Protein AF-A0A9E0SK35-F1 (afdb_monomer)

Mean predicted aligned error: 8.67 Å

Radius of gyration: 18.36 Å; Cα contacts (8 Å, |Δi|>4): 451; chains: 1; bounding box: 40×41×54 Å

Secondary structure (DSSP, 8-state):
-EEEEETTTSHHHHHHHHHHHHTT-EEEEEES---TTHHHHHHHTT-EEEES--GGGGGG--SEEEE-TT--PPBPTTSPBPPP-PPSSSSPPPPP-PPPP----TTS-S-HHHHHHHHTT--EEEHHHHHIIIIITTS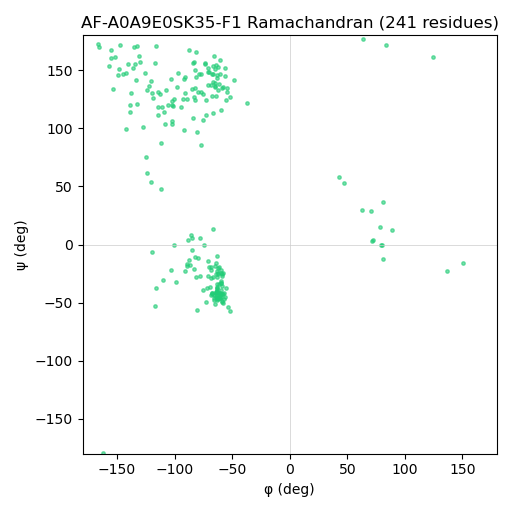EEEEEESSSSHHHHHHHHHHHHHHTT---EEE-SS--TTTSSSEE-----TT-SS-EEEEE---SEEETTEEEETHHHH--SEEEE-------TTT-SSGGGT-

pLDDT: mean 83.91, std 19.31, range [31.31, 98.75]

Structure (mmCIF, N/CA/C/O backbone):
data_AF-A0A9E0SK35-F1
#
_entry.id   AF-A0A9E0SK35-F1
#
loop_
_atom_site.group_PDB
_atom_site.id
_atom_site.type_symbol
_atom_site.label_atom_id
_atom_site.label_alt_id
_atom_site.label_comp_id
_atom_site.label_asym_id
_atom_site.label_entity_id
_atom_site.label_seq_id
_atom_site.pdbx_PDB_ins_code
_atom_site.Cartn_x
_atom_site.Cartn_y
_atom_site.Cartn_z
_atom_site.occupancy
_atom_site.B_iso_or_equiv
_atom_site.auth_seq_id
_atom_site.auth_comp_id
_atom_site.auth_asym_id
_atom_site.auth_atom_id
_atom_site.pdbx_PDB_model_num
ATOM 1 N N . MET A 1 1 ? -2.319 -15.091 -4.821 1.00 95.31 1 MET A N 1
ATOM 2 C CA . MET A 1 1 ? -1.726 -14.433 -6.003 1.00 95.31 1 MET A CA 1
ATOM 3 C C . MET A 1 1 ? -0.279 -14.088 -5.713 1.00 95.31 1 MET A C 1
ATOM 5 O O . MET A 1 1 ? 0.042 -13.842 -4.550 1.00 95.31 1 MET A O 1
ATOM 9 N N . HIS A 1 2 ? 0.551 -14.044 -6.746 1.00 98.44 2 HIS A N 1
ATOM 10 C CA . HIS A 1 2 ? 1.861 -13.408 -6.764 1.00 98.44 2 HIS A CA 1
ATOM 11 C C . HIS A 1 2 ? 1.733 -11.984 -7.304 1.00 98.44 2 HIS A C 1
ATOM 13 O O . HIS A 1 2 ? 1.313 -11.777 -8.437 1.00 98.44 2 HIS A O 1
ATOM 19 N N . ILE A 1 3 ? 2.077 -11.009 -6.468 1.00 98.56 3 ILE A N 1
ATOM 20 C CA . ILE A 1 3 ? 2.063 -9.585 -6.784 1.00 98.56 3 ILE A CA 1
ATOM 21 C C . ILE A 1 3 ? 3.508 -9.102 -6.918 1.00 98.56 3 ILE A C 1
ATOM 23 O O . ILE A 1 3 ? 4.350 -9.395 -6.060 1.00 98.56 3 ILE A O 1
ATOM 27 N N . HIS A 1 4 ? 3.790 -8.350 -7.980 1.00 98.75 4 HIS A N 1
ATOM 28 C CA . HIS A 1 4 ? 5.063 -7.658 -8.157 1.00 98.75 4 HIS A CA 1
ATOM 29 C C . HIS A 1 4 ? 4.856 -6.142 -8.128 1.00 98.75 4 HIS A C 1
ATOM 31 O O . HIS A 1 4 ? 4.117 -5.597 -8.947 1.00 98.75 4 HIS A O 1
ATOM 37 N N . ILE A 1 5 ? 5.468 -5.462 -7.159 1.00 98.50 5 ILE A N 1
ATOM 38 C CA . ILE A 1 5 ? 5.242 -4.035 -6.901 1.00 98.50 5 ILE A CA 1
ATOM 39 C C . ILE A 1 5 ? 6.402 -3.203 -7.455 1.00 98.50 5 ILE A C 1
ATOM 41 O O . ILE A 1 5 ? 7.544 -3.395 -7.045 1.00 98.50 5 ILE A O 1
ATOM 45 N N . LEU A 1 6 ? 6.107 -2.245 -8.335 1.00 98.00 6 LEU A N 1
ATOM 46 C CA . LEU A 1 6 ? 7.084 -1.287 -8.858 1.00 98.00 6 LEU A CA 1
ATOM 47 C C . LEU A 1 6 ? 7.069 -0.012 -8.002 1.00 98.00 6 LEU A C 1
ATOM 49 O O . LEU A 1 6 ? 6.015 0.607 -7.846 1.00 98.00 6 LEU A O 1
ATOM 53 N N . GLY A 1 7 ? 8.227 0.397 -7.481 1.00 95.62 7 GLY A N 1
ATOM 54 C CA . GLY A 1 7 ? 8.347 1.505 -6.526 1.00 95.62 7 GLY A CA 1
ATOM 55 C C . GLY A 1 7 ? 8.016 1.075 -5.093 1.00 95.62 7 GLY A C 1
ATOM 56 O O . GLY A 1 7 ? 7.338 1.798 -4.363 1.00 95.62 7 GLY A O 1
ATOM 57 N N . ILE A 1 8 ? 8.401 -0.150 -4.714 1.00 96.31 8 ILE A N 1
ATOM 58 C CA . ILE A 1 8 ? 7.977 -0.790 -3.458 1.00 96.31 8 ILE A CA 1
ATOM 59 C C . ILE A 1 8 ? 8.555 -0.126 -2.196 1.00 96.31 8 ILE A C 1
ATOM 61 O O . ILE A 1 8 ? 7.987 -0.284 -1.117 1.00 96.31 8 ILE A O 1
ATOM 65 N N . CYS A 1 9 ? 9.660 0.618 -2.290 1.00 93.50 9 CYS A N 1
ATOM 66 C CA . CYS A 1 9 ? 10.323 1.203 -1.123 1.00 93.50 9 CYS A CA 1
ATOM 67 C C . CYS A 1 9 ? 9.725 2.551 -0.681 1.00 93.50 9 CYS A C 1
ATOM 69 O O . CYS A 1 9 ? 10.109 3.067 0.370 1.00 93.50 9 CYS A O 1
ATOM 71 N N . GLY A 1 10 ? 8.763 3.114 -1.418 1.00 90.12 10 GLY A N 1
ATOM 72 C CA . GLY A 1 10 ? 7.986 4.266 -0.949 1.00 90.12 10 GLY A CA 1
ATOM 73 C C . GLY A 1 10 ? 7.081 3.902 0.233 1.00 90.12 10 GLY A C 1
ATOM 74 O O . GLY A 1 10 ? 6.552 2.797 0.284 1.00 90.12 10 GLY A O 1
ATOM 75 N N . THR A 1 11 ? 6.840 4.819 1.176 1.00 88.94 11 THR A N 1
ATOM 76 C CA . THR A 1 11 ? 6.120 4.502 2.428 1.00 88.94 11 THR A CA 1
ATOM 77 C C . THR A 1 11 ? 4.734 3.892 2.211 1.00 88.94 11 THR A C 1
ATOM 79 O O . THR A 1 11 ? 4.403 2.877 2.824 1.00 88.94 11 THR A O 1
ATOM 82 N N . PHE A 1 12 ? 3.942 4.464 1.299 1.00 92.44 12 PHE A N 1
ATOM 83 C CA . PHE A 1 12 ? 2.630 3.921 0.938 1.00 92.44 12 PHE A CA 1
ATOM 84 C C . PHE A 1 12 ? 2.749 2.531 0.296 1.00 92.44 12 PHE A C 1
ATOM 86 O O . PHE A 1 12 ? 2.053 1.602 0.699 1.00 92.44 12 PHE A O 1
ATOM 93 N N . MET A 1 13 ? 3.654 2.370 -0.675 1.00 95.31 13 MET A N 1
ATOM 94 C CA . MET A 1 13 ? 3.816 1.118 -1.422 1.00 95.31 13 MET A CA 1
ATOM 95 C C . MET A 1 13 ? 4.395 -0.003 -0.551 1.00 95.31 13 MET A C 1
ATOM 97 O O . MET A 1 13 ? 3.955 -1.144 -0.659 1.00 95.31 13 MET A O 1
ATOM 101 N N . GLY A 1 14 ? 5.314 0.317 0.359 1.00 95.44 14 GLY A N 1
ATOM 102 C CA . GLY A 1 14 ? 5.859 -0.617 1.338 1.00 95.44 14 GLY A CA 1
ATOM 103 C C . GLY A 1 14 ? 4.807 -1.051 2.359 1.00 95.44 14 GLY A C 1
ATOM 104 O O . GLY A 1 14 ? 4.684 -2.239 2.654 1.00 95.44 14 GLY A O 1
ATOM 105 N N . GLY A 1 15 ? 3.973 -0.120 2.835 1.00 95.88 15 GLY A N 1
ATOM 106 C CA . GLY A 1 15 ? 2.823 -0.456 3.676 1.00 95.88 15 GLY A CA 1
ATOM 107 C C . GLY A 1 15 ? 1.793 -1.324 2.943 1.00 95.88 15 GLY A C 1
ATOM 108 O O . GLY A 1 15 ? 1.327 -2.322 3.489 1.00 95.88 15 GLY A O 1
ATOM 109 N N . LEU A 1 16 ? 1.500 -1.023 1.674 1.00 96.81 16 LEU A N 1
ATOM 110 C CA . LEU A 1 16 ? 0.659 -1.861 0.813 1.00 96.81 16 LEU A CA 1
ATOM 111 C C . LEU A 1 16 ? 1.252 -3.265 0.642 1.00 96.81 16 LEU A C 1
ATOM 113 O O . LEU A 1 16 ? 0.525 -4.252 0.748 1.00 96.81 16 LEU A O 1
ATOM 117 N N . ALA A 1 17 ? 2.565 -3.371 0.434 1.00 98.06 17 ALA A N 1
ATOM 118 C CA . ALA A 1 17 ? 3.263 -4.647 0.337 1.00 98.06 17 ALA A CA 1
ATOM 119 C C . ALA A 1 17 ? 3.134 -5.469 1.629 1.00 98.06 17 ALA A C 1
ATOM 121 O O . ALA A 1 17 ? 2.879 -6.673 1.568 1.00 98.06 17 ALA A O 1
ATOM 122 N N . ALA A 1 18 ? 3.248 -4.822 2.793 1.00 97.12 18 ALA A N 1
ATOM 123 C CA . ALA A 1 18 ? 3.041 -5.463 4.088 1.00 97.12 18 ALA A CA 1
ATOM 124 C C . ALA A 1 18 ? 1.605 -5.990 4.242 1.00 97.12 18 ALA A C 1
ATOM 126 O O . ALA A 1 18 ? 1.420 -7.153 4.601 1.00 97.12 18 ALA A O 1
ATOM 127 N N . LEU A 1 19 ? 0.597 -5.189 3.877 1.00 98.19 19 LEU A N 1
ATOM 128 C CA . LEU A 1 19 ? -0.811 -5.611 3.879 1.00 98.19 19 LEU A CA 1
ATOM 129 C C . LEU A 1 19 ? -1.057 -6.786 2.927 1.00 98.19 19 LEU A C 1
ATOM 131 O O . LEU A 1 19 ? -1.759 -7.731 3.278 1.00 98.19 19 LEU A O 1
ATOM 135 N N . ALA A 1 20 ? -0.459 -6.757 1.734 1.00 98.25 20 ALA A N 1
ATOM 136 C CA . ALA A 1 20 ? -0.561 -7.840 0.764 1.00 98.25 20 ALA A CA 1
ATOM 137 C C . ALA A 1 20 ? 0.068 -9.141 1.289 1.00 98.25 20 ALA A C 1
ATOM 139 O O . ALA A 1 20 ? -0.515 -10.216 1.132 1.00 98.25 20 ALA A O 1
ATOM 140 N N . ARG A 1 21 ? 1.220 -9.062 1.966 1.00 98.06 21 ARG A N 1
ATOM 141 C CA . ARG A 1 21 ? 1.820 -10.224 2.639 1.00 98.06 21 ARG A CA 1
ATOM 142 C C . ARG A 1 21 ? 0.942 -10.758 3.761 1.00 98.06 21 ARG A C 1
ATOM 144 O O . ARG A 1 21 ? 0.721 -11.965 3.812 1.00 98.06 21 ARG A O 1
ATOM 151 N N . GLU A 1 22 ? 0.418 -9.885 4.618 1.00 97.38 22 GLU A N 1
ATOM 152 C CA . GLU A 1 22 ? -0.479 -10.265 5.717 1.00 97.38 22 GLU A CA 1
ATOM 153 C C . GLU A 1 22 ? -1.775 -10.914 5.195 1.00 97.38 22 GLU A C 1
ATOM 155 O O . GLU A 1 22 ? -2.271 -11.871 5.784 1.00 97.38 22 GLU A O 1
ATOM 160 N N . ALA A 1 23 ? -2.273 -10.470 4.036 1.00 97.06 23 ALA A N 1
ATOM 161 C CA . ALA A 1 23 ? -3.431 -11.044 3.345 1.00 97.06 23 ALA A CA 1
ATOM 162 C C . ALA A 1 23 ? -3.139 -12.390 2.645 1.00 97.06 23 ALA A C 1
ATOM 164 O O . ALA A 1 23 ? -4.034 -12.981 2.041 1.00 97.06 23 ALA A O 1
ATOM 165 N N . GLY A 1 24 ? -1.902 -12.897 2.722 1.00 97.50 24 GLY A N 1
ATOM 166 C CA . GLY A 1 24 ? -1.510 -14.203 2.190 1.00 97.50 24 GLY A CA 1
ATOM 167 C C . GLY A 1 24 ? -1.044 -14.196 0.732 1.00 97.50 24 GLY A C 1
ATOM 168 O O . GLY A 1 24 ? -0.912 -15.262 0.127 1.00 97.50 24 GLY A O 1
ATOM 169 N N . HIS A 1 25 ? -0.779 -13.029 0.138 1.00 98.38 25 HIS A N 1
ATOM 170 C CA . HIS A 1 25 ? -0.199 -12.952 -1.203 1.00 98.38 25 HIS A CA 1
ATOM 171 C C . HIS A 1 25 ? 1.305 -13.243 -1.175 1.00 98.38 25 HIS A C 1
ATOM 1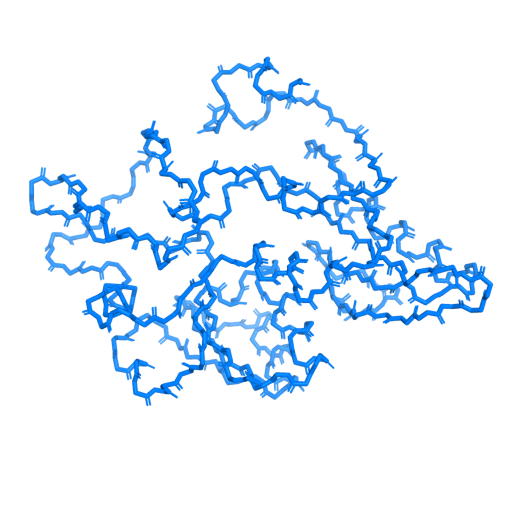73 O O . HIS A 1 25 ? 2.016 -12.866 -0.242 1.00 98.38 25 HIS A O 1
ATOM 179 N N . THR A 1 26 ? 1.826 -13.861 -2.235 1.00 98.56 26 THR A N 1
ATOM 180 C CA . THR A 1 26 ? 3.265 -13.811 -2.529 1.00 98.56 26 THR A CA 1
ATOM 181 C C . THR A 1 26 ? 3.572 -12.407 -3.024 1.00 98.56 26 THR A C 1
ATOM 183 O O . THR A 1 26 ? 2.931 -11.953 -3.967 1.00 98.56 26 THR A O 1
ATOM 186 N N . VAL A 1 27 ? 4.514 -11.706 -2.394 1.00 98.69 27 VAL A N 1
ATOM 187 C CA . VAL A 1 27 ? 4.866 -10.338 -2.791 1.00 98.69 27 VAL A CA 1
ATOM 188 C C . VAL A 1 27 ? 6.347 -10.277 -3.098 1.00 98.69 27 VAL A C 1
ATOM 190 O O . VAL A 1 27 ? 7.181 -10.762 -2.337 1.00 98.69 27 VAL A O 1
ATOM 193 N N . THR A 1 28 ? 6.636 -9.660 -4.229 1.00 98.69 28 THR A N 1
ATOM 194 C CA . THR A 1 28 ? 7.968 -9.266 -4.676 1.00 98.69 28 THR A CA 1
ATOM 195 C C . THR A 1 28 ? 7.884 -7.806 -5.104 1.00 98.69 28 THR A C 1
ATOM 197 O O . THR A 1 28 ? 6.786 -7.302 -5.354 1.00 98.69 28 THR A O 1
ATOM 200 N N . GLY A 1 29 ? 9.002 -7.109 -5.217 1.00 98.06 29 GLY A N 1
ATOM 201 C CA . GLY A 1 29 ? 8.968 -5.773 -5.791 1.00 98.06 29 GLY A CA 1
ATOM 202 C C . GLY A 1 29 ? 10.328 -5.232 -6.147 1.00 98.06 29 GLY A C 1
ATOM 203 O O . GLY A 1 29 ? 11.354 -5.827 -5.819 1.00 98.06 29 GLY A O 1
ATOM 204 N N . CYS A 1 30 ? 10.313 -4.092 -6.817 1.00 97.88 30 CYS A N 1
ATOM 205 C CA . CYS A 1 30 ? 11.513 -3.415 -7.247 1.00 97.88 30 CYS A CA 1
ATOM 206 C C . CYS A 1 30 ? 11.469 -1.920 -6.952 1.00 97.88 30 CYS A C 1
ATOM 208 O O . CYS A 1 30 ? 10.397 -1.316 -6.850 1.00 97.88 30 CYS A O 1
ATOM 210 N N . ASP A 1 31 ? 12.647 -1.321 -6.825 1.00 96.81 31 ASP A N 1
ATOM 211 C CA . ASP A 1 31 ? 12.801 0.124 -6.690 1.00 96.81 31 ASP A CA 1
ATOM 212 C C . ASP A 1 31 ? 14.151 0.587 -7.250 1.00 96.81 31 ASP A C 1
ATOM 214 O O . ASP A 1 31 ? 15.074 -0.214 -7.385 1.00 96.81 31 ASP A O 1
ATOM 218 N N . ALA A 1 32 ? 14.291 1.880 -7.554 1.00 92.56 32 ALA A N 1
ATOM 219 C CA . ALA A 1 32 ? 15.552 2.464 -8.013 1.00 92.56 32 ALA A CA 1
ATOM 220 C C . ALA A 1 32 ? 16.670 2.293 -6.977 1.00 92.56 32 ALA A C 1
ATOM 222 O O . ALA A 1 32 ? 17.826 2.140 -7.357 1.00 92.56 32 ALA A O 1
ATOM 223 N N . GLY A 1 33 ? 16.318 2.314 -5.689 1.00 90.00 33 GLY A N 1
ATOM 224 C CA . GLY A 1 33 ? 17.236 2.048 -4.591 1.00 90.00 33 GLY A CA 1
ATOM 225 C C . GLY A 1 33 ? 16.582 1.175 -3.528 1.00 90.00 33 GLY A C 1
ATOM 226 O O . GLY A 1 33 ? 15.495 1.480 -3.044 1.00 90.00 33 GLY A O 1
ATOM 227 N N . VAL A 1 34 ? 17.273 0.108 -3.128 1.00 90.44 34 VAL A N 1
ATOM 228 C CA . VAL A 1 34 ? 16.810 -0.825 -2.093 1.00 90.44 34 VAL A CA 1
ATOM 229 C C . VAL A 1 34 ? 17.701 -0.684 -0.861 1.00 90.44 34 VAL A C 1
ATOM 231 O O . VAL A 1 34 ? 18.683 -1.405 -0.689 1.00 90.44 34 VAL A O 1
ATOM 234 N N . TYR A 1 35 ? 17.355 0.252 0.022 1.00 83.19 35 TYR A N 1
ATOM 235 C CA . TYR A 1 35 ? 18.169 0.604 1.189 1.00 83.19 35 TYR A CA 1
ATOM 236 C C . TYR A 1 35 ? 17.359 0.626 2.504 1.00 83.19 35 TYR A C 1
ATOM 238 O O . TYR A 1 35 ? 16.127 0.730 2.481 1.00 83.19 35 TYR A O 1
ATOM 246 N N . PRO A 1 36 ? 18.024 0.462 3.666 1.00 88.19 36 PRO A N 1
ATOM 247 C CA . PRO A 1 36 ? 17.370 0.546 4.973 1.00 88.19 36 PRO A CA 1
ATOM 248 C C . PRO A 1 36 ? 16.763 1.938 5.242 1.00 88.19 36 PRO A C 1
ATOM 250 O O . PRO A 1 36 ? 17.283 2.930 4.736 1.00 88.19 36 PRO A O 1
ATOM 253 N N . PRO A 1 37 ? 15.709 2.058 6.073 1.00 87.25 37 PRO A N 1
ATOM 254 C CA . PRO A 1 37 ? 15.100 0.997 6.882 1.00 87.25 37 PRO A CA 1
ATOM 255 C C . PRO A 1 37 ? 14.023 0.185 6.145 1.00 87.25 37 PRO A C 1
ATOM 257 O O . PRO A 1 37 ? 13.694 -0.919 6.571 1.00 87.25 37 PRO A O 1
ATOM 260 N N . MET A 1 38 ? 13.481 0.697 5.035 1.00 88.00 38 MET A N 1
ATOM 261 C CA . MET A 1 38 ? 12.352 0.059 4.348 1.00 88.00 38 MET A CA 1
ATOM 262 C C . MET A 1 38 ? 12.719 -1.322 3.790 1.00 88.00 38 MET A C 1
ATOM 264 O O . MET A 1 38 ? 11.943 -2.268 3.913 1.00 88.00 38 MET A O 1
ATOM 268 N N . SER A 1 39 ? 13.918 -1.479 3.217 1.00 90.69 39 SER A N 1
ATOM 269 C CA . SER A 1 39 ? 14.331 -2.772 2.658 1.00 90.69 39 SER A CA 1
ATOM 270 C C . SER A 1 39 ? 14.433 -3.875 3.715 1.00 90.69 39 SER A C 1
ATOM 272 O O . SER A 1 39 ? 14.052 -5.014 3.454 1.00 90.69 39 SER A O 1
ATOM 274 N N . GLU A 1 40 ? 14.902 -3.546 4.920 1.00 93.25 40 GLU A N 1
ATOM 275 C CA . GLU A 1 40 ? 14.992 -4.485 6.041 1.00 93.25 40 GLU A CA 1
ATOM 276 C C . GLU A 1 40 ? 13.604 -4.874 6.545 1.00 93.25 40 GLU A C 1
ATOM 278 O O . GLU A 1 40 ? 13.337 -6.060 6.738 1.00 93.25 40 GLU A O 1
ATOM 283 N N . GLN A 1 41 ? 12.702 -3.898 6.679 1.00 92.25 41 GLN A N 1
ATOM 284 C CA . GLN A 1 41 ? 11.314 -4.135 7.080 1.00 92.25 41 GLN A CA 1
ATOM 285 C C .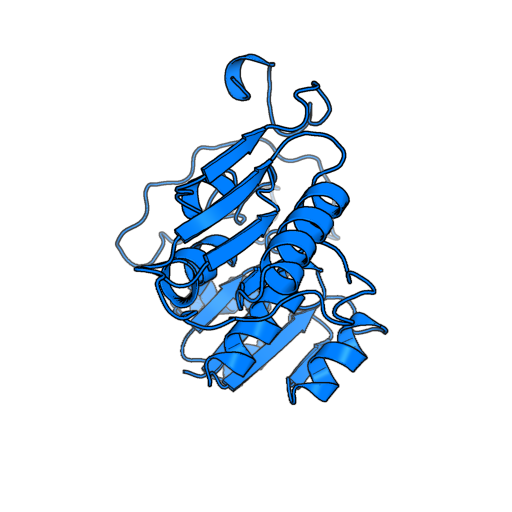 GLN A 1 41 ? 10.599 -5.077 6.106 1.00 92.25 41 GLN A C 1
ATOM 287 O O . GLN A 1 41 ? 10.005 -6.068 6.525 1.00 92.25 41 GLN A O 1
ATOM 292 N N . LEU A 1 42 ? 10.699 -4.822 4.800 1.00 95.25 42 LEU A N 1
ATOM 293 C CA . LEU A 1 42 ? 10.054 -5.655 3.784 1.00 95.25 42 LEU A CA 1
ATOM 294 C C . LEU A 1 42 ? 10.682 -7.057 3.711 1.00 95.25 42 LEU A C 1
ATOM 296 O O . LEU A 1 42 ? 9.961 -8.056 3.656 1.00 95.25 42 LEU A O 1
ATOM 300 N N . ARG A 1 43 ? 12.015 -7.168 3.791 1.00 96.94 43 ARG A N 1
ATOM 301 C CA . ARG A 1 43 ? 12.703 -8.471 3.832 1.00 96.94 43 ARG A CA 1
ATOM 302 C C . ARG A 1 43 ? 12.328 -9.286 5.069 1.00 96.94 43 ARG A C 1
ATOM 304 O O . ARG A 1 43 ? 12.169 -10.498 4.955 1.00 96.94 43 ARG A O 1
ATOM 311 N N . ALA A 1 44 ? 12.125 -8.645 6.222 1.00 95.81 44 ALA A N 1
ATOM 312 C CA . ALA A 1 44 ? 11.656 -9.316 7.437 1.00 95.81 44 ALA A CA 1
ATOM 313 C C . ALA A 1 44 ? 10.250 -9.931 7.275 1.00 95.81 44 ALA A C 1
ATOM 315 O O . ALA A 1 44 ? 9.937 -10.923 7.930 1.00 95.81 44 ALA A O 1
ATOM 316 N N . LEU A 1 45 ? 9.431 -9.408 6.355 1.00 95.81 45 LEU A N 1
ATOM 317 C CA . LEU A 1 45 ? 8.131 -9.976 5.961 1.00 95.81 45 LEU A CA 1
ATOM 318 C C . LEU A 1 45 ? 8.246 -11.067 4.871 1.00 95.81 45 LEU A C 1
ATOM 320 O O . LEU A 1 45 ? 7.237 -11.565 4.350 1.00 95.81 45 LEU A O 1
ATOM 324 N N . GLY A 1 46 ? 9.475 -11.441 4.501 1.00 96.69 46 GLY A N 1
ATOM 325 C CA . GLY A 1 46 ? 9.770 -12.405 3.445 1.00 96.69 46 GLY A CA 1
ATOM 326 C C . GLY A 1 46 ? 9.467 -11.881 2.042 1.00 96.69 46 GLY A C 1
ATOM 327 O O . GLY A 1 46 ? 9.094 -12.673 1.179 1.00 96.69 46 GLY A O 1
ATOM 328 N N . ILE A 1 47 ? 9.557 -10.564 1.828 1.00 98.25 47 ILE A N 1
ATOM 329 C CA . ILE A 1 47 ? 9.377 -9.937 0.513 1.00 98.25 47 ILE A CA 1
ATOM 330 C C . ILE A 1 47 ? 10.727 -9.892 -0.200 1.00 98.25 47 ILE A C 1
ATOM 332 O O . ILE A 1 47 ? 11.703 -9.350 0.323 1.00 98.25 47 ILE A O 1
ATOM 336 N N . GLU A 1 48 ? 10.771 -10.442 -1.410 1.00 97.69 48 GLU A N 1
ATOM 337 C CA . GLU A 1 48 ? 11.933 -10.325 -2.287 1.00 97.69 48 GLU A CA 1
ATOM 338 C C . GLU A 1 48 ? 11.974 -8.932 -2.927 1.00 97.69 48 GLU A C 1
ATOM 340 O O . GLU A 1 48 ? 10.969 -8.455 -3.463 1.00 97.69 48 GLU A O 1
ATOM 345 N N . LEU A 1 49 ? 13.141 -8.286 -2.865 1.00 98.06 49 LEU A N 1
ATOM 346 C CA . LEU A 1 49 ? 13.368 -6.937 -3.378 1.00 98.06 49 LEU A CA 1
ATOM 347 C C . LEU A 1 49 ? 14.449 -6.958 -4.452 1.00 98.06 49 LEU A C 1
ATOM 349 O O . LEU A 1 49 ? 15.540 -7.480 -4.213 1.00 98.06 49 LEU A O 1
ATOM 353 N N . ILE A 1 50 ? 14.155 -6.332 -5.585 1.00 98.00 50 ILE A N 1
ATOM 354 C CA . ILE A 1 50 ? 15.048 -6.212 -6.734 1.00 98.00 50 ILE A CA 1
ATOM 355 C C . ILE A 1 50 ? 15.419 -4.739 -6.915 1.00 98.00 50 ILE A C 1
ATOM 357 O O . ILE A 1 50 ? 14.560 -3.862 -6.895 1.00 98.00 50 ILE A O 1
ATOM 361 N N . GLU A 1 51 ? 16.704 -4.449 -7.073 1.00 96.88 51 GLU A N 1
ATOM 362 C CA . GLU A 1 51 ? 17.157 -3.089 -7.364 1.00 96.88 51 GLU A CA 1
ATOM 363 C C . GLU A 1 51 ? 17.086 -2.810 -8.872 1.00 96.88 51 GLU A C 1
ATOM 365 O O . GLU A 1 51 ? 17.508 -3.624 -9.695 1.00 96.88 51 GLU A O 1
ATOM 370 N N . GLY A 1 52 ? 16.543 -1.649 -9.233 1.00 95.81 52 GLY A N 1
ATOM 371 C CA . GLY A 1 52 ? 16.298 -1.225 -10.606 1.00 95.81 52 GLY A CA 1
ATOM 372 C C . GLY A 1 52 ? 14.994 -1.757 -11.211 1.00 95.81 52 GLY A C 1
ATOM 373 O O . GLY A 1 52 ? 14.301 -2.605 -10.657 1.00 95.81 52 GLY A O 1
ATOM 374 N N . TYR A 1 53 ? 14.669 -1.248 -12.401 1.00 96.81 53 TYR A N 1
ATOM 375 C CA . TYR A 1 53 ? 13.437 -1.553 -13.144 1.00 96.81 53 TYR A CA 1
ATOM 376 C C . TYR A 1 53 ? 13.733 -2.351 -14.426 1.00 96.81 53 TYR A C 1
ATOM 378 O O . TYR A 1 53 ? 13.296 -1.981 -15.517 1.00 96.81 53 TYR A O 1
ATOM 386 N N . GLY A 1 54 ? 14.543 -3.404 -14.317 1.00 96.69 54 GLY A N 1
ATOM 387 C CA . GLY A 1 54 ? 14.970 -4.232 -15.449 1.00 96.69 54 GLY A CA 1
ATOM 388 C C . GLY A 1 54 ? 13.824 -5.031 -16.081 1.00 96.69 54 GLY A C 1
ATOM 389 O O . GLY A 1 54 ? 12.962 -5.562 -15.384 1.00 96.69 54 GLY A O 1
ATOM 390 N N . ALA A 1 55 ? 13.803 -5.130 -17.414 1.00 96.38 55 ALA A N 1
ATOM 391 C CA . ALA A 1 55 ? 12.767 -5.869 -18.148 1.00 96.38 55 ALA A CA 1
ATOM 392 C C . ALA A 1 55 ? 12.840 -7.396 -17.942 1.00 96.38 55 ALA A C 1
ATOM 394 O O . ALA A 1 55 ? 11.853 -8.100 -18.149 1.00 96.38 55 ALA A O 1
ATOM 395 N N . ASP A 1 56 ? 13.989 -7.911 -17.502 1.00 97.12 56 ASP A N 1
ATOM 396 C CA . ASP A 1 56 ? 14.201 -9.308 -17.118 1.00 97.12 56 ASP A CA 1
ATOM 397 C C . ASP A 1 56 ? 13.269 -9.756 -15.982 1.00 97.12 56 ASP A C 1
ATOM 399 O O . ASP A 1 56 ? 12.893 -10.928 -15.919 1.00 97.12 56 ASP A O 1
ATOM 403 N N . GLN A 1 57 ? 12.792 -8.818 -15.160 1.00 98.00 57 GLN A N 1
ATOM 404 C CA . GLN A 1 57 ? 11.834 -9.085 -14.086 1.00 98.00 57 GLN A CA 1
ATOM 405 C C . GLN A 1 57 ? 10.471 -9.578 -14.607 1.00 98.00 57 GLN A C 1
ATOM 407 O O . GLN A 1 57 ? 9.721 -10.203 -13.861 1.00 98.00 57 GLN A O 1
ATOM 412 N N . LEU A 1 58 ? 10.157 -9.419 -15.901 1.00 96.88 58 LEU A N 1
ATOM 413 C CA . LEU A 1 58 ? 8.979 -10.045 -16.519 1.00 96.88 58 LEU A CA 1
ATOM 414 C C . LEU A 1 58 ? 9.016 -11.587 -16.412 1.00 96.88 58 LEU A C 1
ATOM 416 O O . LEU A 1 58 ? 7.972 -12.242 -16.394 1.00 96.88 58 LEU A O 1
ATOM 420 N N . ALA A 1 59 ? 10.210 -12.179 -16.277 1.00 97.62 59 ALA A N 1
ATOM 421 C CA . ALA A 1 59 ? 10.391 -13.614 -16.070 1.00 97.62 59 ALA A CA 1
ATOM 422 C C . ALA A 1 59 ? 9.822 -14.120 -14.733 1.00 97.62 59 ALA A C 1
ATOM 424 O O . ALA A 1 59 ? 9.555 -15.319 -14.619 1.00 97.62 59 ALA A O 1
ATOM 425 N N . LEU A 1 60 ? 9.586 -13.226 -13.762 1.00 97.44 60 LEU A N 1
ATOM 426 C CA . LEU A 1 60 ? 8.927 -13.547 -12.492 1.00 97.44 60 LEU A CA 1
ATOM 427 C C . LEU A 1 60 ? 7.491 -14.043 -12.690 1.00 97.44 60 LEU A C 1
ATOM 429 O O . LEU A 1 60 ? 6.996 -14.782 -11.846 1.00 97.44 60 LEU A O 1
ATOM 433 N N . LYS A 1 61 ? 6.838 -13.651 -13.797 1.00 97.44 61 LYS A N 1
ATOM 434 C CA . LYS A 1 61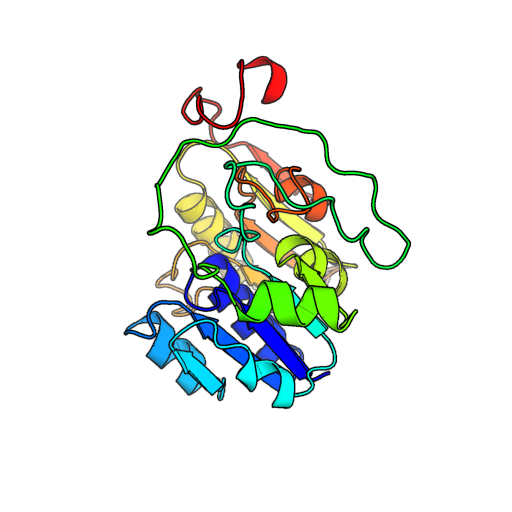 ? 5.453 -14.018 -14.143 1.00 97.44 61 LYS A CA 1
ATOM 435 C C . LYS A 1 61 ? 4.465 -13.844 -12.970 1.00 97.44 61 LYS A C 1
ATOM 437 O O . LYS A 1 61 ? 3.757 -14.798 -12.644 1.00 97.44 61 LYS A O 1
ATOM 442 N N . PRO A 1 62 ? 4.407 -12.658 -12.334 1.00 98.12 62 PRO A N 1
ATOM 443 C CA . PRO A 1 62 ? 3.402 -12.400 -11.312 1.00 98.12 62 PRO A CA 1
ATOM 444 C C . PRO A 1 62 ? 1.996 -12.443 -11.917 1.00 98.12 62 PRO A C 1
ATOM 446 O O . PRO A 1 62 ? 1.802 -12.151 -13.098 1.00 98.12 62 PRO A O 1
ATOM 449 N N . ASP A 1 63 ? 1.007 -12.748 -11.081 1.00 98.50 63 ASP A N 1
ATOM 450 C CA . ASP A 1 63 ? -0.406 -12.665 -11.460 1.00 98.50 63 ASP A CA 1
ATOM 451 C C . ASP A 1 63 ? -0.830 -11.205 -11.708 1.00 98.50 63 ASP A C 1
ATOM 453 O O . ASP A 1 63 ? -1.761 -10.946 -12.470 1.00 98.50 63 ASP A O 1
ATOM 457 N N . LEU A 1 64 ? -0.165 -10.251 -11.041 1.00 98.56 64 LEU A N 1
ATOM 458 C CA . LEU A 1 64 ? -0.475 -8.826 -11.110 1.00 98.56 64 LEU A CA 1
ATOM 459 C C . LEU A 1 64 ? 0.753 -7.954 -10.827 1.00 98.56 64 LEU A C 1
ATOM 461 O O . LEU A 1 64 ? 1.449 -8.144 -9.824 1.00 98.56 64 LEU A O 1
ATOM 465 N N . PHE A 1 65 ? 0.953 -6.934 -11.657 1.00 98.56 65 PHE A N 1
ATOM 466 C CA . PHE A 1 65 ? 1.861 -5.828 -11.368 1.00 98.56 65 PHE A CA 1
ATOM 467 C C . PHE A 1 65 ? 1.118 -4.686 -10.662 1.00 98.56 65 PHE A C 1
ATOM 469 O O . PHE A 1 65 ? 0.067 -4.240 -11.120 1.00 98.56 65 PHE A O 1
ATOM 476 N N . VAL A 1 66 ? 1.662 -4.182 -9.556 1.00 98.06 66 VAL A N 1
ATOM 477 C CA . VAL A 1 66 ? 1.121 -3.006 -8.856 1.00 98.06 66 VAL A CA 1
ATOM 478 C C . VAL A 1 66 ? 2.101 -1.855 -9.019 1.00 98.06 66 VAL A C 1
ATOM 480 O O . VAL A 1 66 ? 3.253 -1.940 -8.602 1.00 98.06 66 VAL A O 1
ATOM 483 N N . VAL A 1 67 ? 1.646 -0.781 -9.655 1.00 96.75 67 VAL A N 1
ATOM 484 C CA . VAL A 1 67 ? 2.503 0.318 -10.102 1.00 96.75 67 VAL A CA 1
ATOM 485 C C . VAL A 1 67 ? 2.382 1.500 -9.143 1.00 96.75 67 VAL A C 1
ATOM 487 O O . VAL A 1 67 ? 1.289 2.035 -8.942 1.00 96.75 67 VAL A O 1
ATOM 490 N N . GLY A 1 68 ? 3.505 1.892 -8.539 1.00 92.31 68 GLY A N 1
ATOM 491 C CA . GLY A 1 68 ? 3.620 3.116 -7.752 1.00 92.31 68 GLY A CA 1
ATOM 492 C C . GLY A 1 68 ? 3.647 4.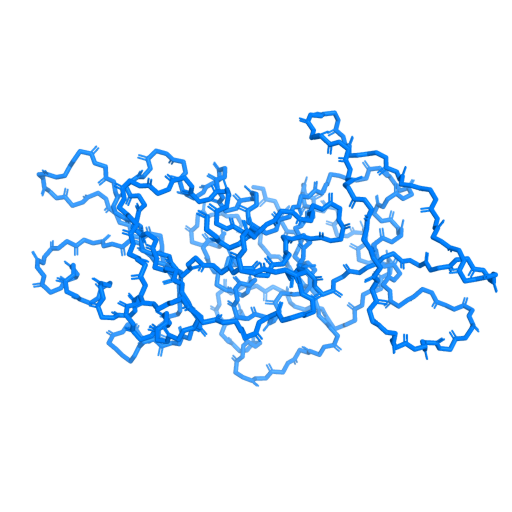370 -8.629 1.00 92.31 68 GLY A C 1
ATOM 493 O O . GLY A 1 68 ? 4.059 4.334 -9.789 1.00 92.31 68 GLY A O 1
ATOM 494 N N . ASN A 1 69 ? 3.241 5.502 -8.058 1.00 87.31 69 ASN A N 1
ATOM 495 C CA . ASN A 1 69 ? 3.111 6.783 -8.763 1.00 87.31 69 ASN A CA 1
ATOM 496 C C . ASN A 1 69 ? 4.430 7.342 -9.330 1.00 87.31 69 ASN A 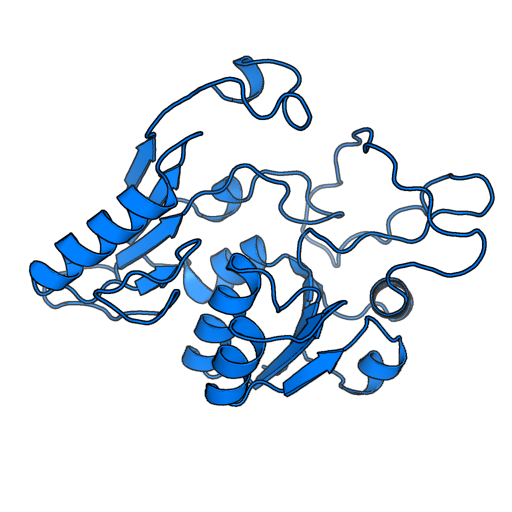C 1
ATOM 498 O O . ASN A 1 69 ? 4.399 8.141 -10.258 1.00 87.31 69 ASN A O 1
ATOM 502 N N . VAL A 1 70 ? 5.581 6.903 -8.815 1.00 86.06 70 VAL A N 1
ATOM 503 C CA . VAL A 1 70 ? 6.908 7.318 -9.304 1.00 86.06 70 VAL A CA 1
ATOM 504 C C . VAL A 1 70 ? 7.249 6.769 -10.694 1.00 86.06 70 VAL A C 1
ATOM 506 O O . VAL A 1 70 ? 8.157 7.281 -11.350 1.00 86.06 70 VAL A O 1
ATOM 509 N N . VAL A 1 71 ? 6.562 5.717 -11.146 1.00 87.25 71 VAL A N 1
ATOM 510 C CA . VAL A 1 71 ? 6.813 5.056 -12.433 1.00 87.25 71 VAL A CA 1
ATOM 511 C C . VAL A 1 71 ? 6.111 5.812 -13.559 1.00 87.25 71 VAL A C 1
ATOM 513 O O . VAL A 1 71 ? 4.930 6.132 -13.455 1.00 87.25 71 VAL A O 1
ATOM 516 N N . SER A 1 72 ? 6.813 6.042 -14.670 1.00 85.81 72 SER A N 1
ATOM 517 C CA . SER A 1 72 ? 6.273 6.705 -15.864 1.00 85.81 72 SER A CA 1
ATOM 518 C C . SER A 1 72 ? 6.662 5.983 -17.160 1.00 85.81 72 SER A C 1
ATOM 520 O O . SER A 1 72 ? 7.472 5.053 -17.158 1.00 85.81 72 SER A O 1
ATOM 522 N N . ARG A 1 73 ? 6.061 6.387 -18.287 1.00 81.19 73 ARG A N 1
ATOM 523 C CA . ARG A 1 73 ? 6.385 5.836 -19.614 1.00 81.19 73 ARG A CA 1
ATOM 524 C C . ARG A 1 73 ? 7.605 6.494 -20.242 1.00 81.19 73 ARG A C 1
ATOM 526 O O . ARG A 1 73 ? 7.926 7.652 -19.978 1.00 81.19 73 ARG A O 1
ATOM 533 N N . ALA A 1 74 ? 8.234 5.771 -21.161 1.00 71.31 74 ALA A N 1
ATOM 534 C CA . ALA A 1 74 ? 9.262 6.324 -22.028 1.00 71.31 74 ALA A CA 1
ATOM 535 C C . ALA A 1 74 ? 8.685 7.404 -22.963 1.00 71.31 74 ALA A C 1
ATOM 537 O O . ALA A 1 74 ? 7.633 7.208 -23.581 1.00 71.31 74 ALA A O 1
ATOM 538 N N . ARG A 1 75 ? 9.404 8.522 -23.124 1.00 63.28 75 ARG A N 1
ATOM 539 C CA . ARG A 1 75 ? 9.114 9.499 -24.184 1.00 63.28 75 ARG A CA 1
ATOM 540 C C . ARG A 1 75 ? 9.735 9.052 -25.508 1.00 63.28 75 ARG A C 1
ATOM 542 O O . ARG A 1 75 ? 10.749 8.352 -25.535 1.00 63.28 75 ARG A O 1
ATOM 549 N N . LEU A 1 76 ? 9.097 9.435 -26.607 1.00 58.34 76 LEU A N 1
ATOM 550 C CA . LEU A 1 76 ? 9.647 9.313 -27.952 1.00 58.34 76 LEU A CA 1
ATOM 551 C C . LEU A 1 76 ? 10.867 10.237 -28.111 1.00 58.34 76 LEU A C 1
ATOM 553 O O . LEU A 1 76 ? 11.078 11.156 -27.319 1.00 58.34 76 LEU A O 1
ATOM 557 N N . ALA A 1 77 ? 11.686 9.987 -29.136 1.00 52.62 77 ALA A N 1
ATOM 558 C CA . ALA A 1 77 ? 12.912 10.752 -29.392 1.00 52.62 77 ALA A CA 1
ATOM 559 C C . ALA A 1 77 ? 12.662 12.250 -29.674 1.00 52.62 77 ALA A C 1
ATOM 561 O O . ALA A 1 77 ? 13.570 13.060 -29.523 1.00 52.62 77 ALA A O 1
ATOM 562 N N . ASP A 1 78 ? 11.436 12.614 -30.053 1.00 58.19 78 ASP A N 1
ATOM 563 C CA . ASP A 1 78 ? 10.960 13.986 -30.255 1.00 58.19 78 ASP A CA 1
ATOM 564 C C . ASP A 1 78 ? 10.387 14.629 -28.973 1.00 58.19 78 ASP A C 1
ATOM 566 O O . ASP A 1 78 ? 9.887 15.751 -29.008 1.00 58.19 78 ASP A O 1
ATOM 570 N N . GLY A 1 79 ? 10.449 13.929 -27.836 1.00 51.47 79 GLY A N 1
ATOM 571 C CA . GLY A 1 79 ? 9.870 14.366 -26.568 1.00 51.47 79 GLY A CA 1
ATOM 572 C C . GLY A 1 79 ? 8.362 14.122 -26.442 1.00 51.47 79 GLY A C 1
ATOM 573 O O . GLY A 1 79 ? 7.803 14.419 -25.384 1.00 51.47 79 GLY A O 1
ATOM 574 N N . GLY A 1 80 ? 7.710 13.559 -27.465 1.00 49.66 80 GLY A N 1
ATOM 575 C CA . GLY A 1 80 ? 6.293 13.203 -27.447 1.00 49.66 80 GLY A CA 1
ATOM 576 C C . GLY A 1 80 ? 5.992 12.005 -26.540 1.00 49.66 80 GLY A C 1
ATOM 577 O O . GLY A 1 80 ? 6.806 11.092 -26.378 1.00 49.66 80 GLY A O 1
ATOM 578 N N . ALA A 1 81 ? 4.804 11.981 -25.934 1.00 54.94 81 ALA A N 1
ATOM 579 C CA . ALA A 1 81 ? 4.332 10.815 -25.191 1.00 54.94 81 ALA A CA 1
ATOM 580 C C . ALA A 1 81 ? 3.978 9.671 -26.158 1.00 54.94 81 ALA A C 1
ATOM 582 O O . ALA A 1 81 ? 3.328 9.895 -27.181 1.00 54.94 81 ALA A O 1
ATOM 583 N N . ARG A 1 82 ? 4.360 8.426 -25.834 1.00 56.50 82 ARG A N 1
ATOM 584 C CA . ARG A 1 82 ? 3.857 7.255 -26.573 1.00 56.50 82 ARG A CA 1
ATOM 585 C C . ARG A 1 82 ? 2.342 7.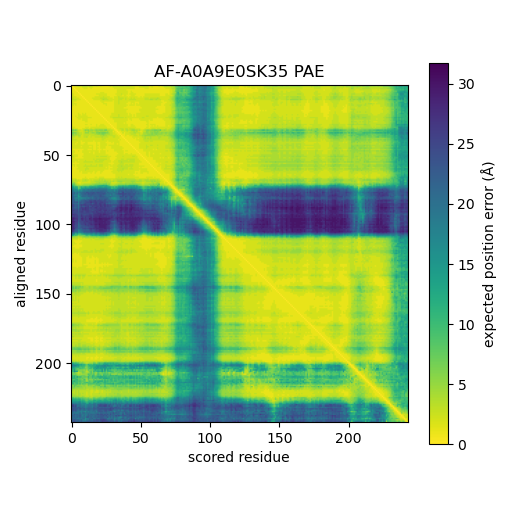129 -26.356 1.00 56.50 82 ARG A C 1
ATOM 587 O O . ARG A 1 82 ? 1.908 7.230 -25.205 1.00 56.50 82 ARG A O 1
ATOM 594 N N . PRO A 1 83 ? 1.543 6.858 -27.407 1.00 52.56 83 PRO A N 1
ATOM 595 C CA . PRO A 1 83 ? 0.100 6.686 -27.264 1.00 52.56 83 PRO A CA 1
ATOM 596 C C . PRO A 1 83 ? -0.201 5.612 -26.215 1.00 52.56 83 PRO A C 1
ATOM 598 O O . PRO A 1 83 ? 0.474 4.577 -26.167 1.00 52.56 83 PRO A O 1
ATOM 601 N N . ALA A 1 84 ? -1.157 5.894 -25.327 1.00 52.28 84 ALA A N 1
ATOM 602 C CA . ALA A 1 84 ? -1.521 5.008 -24.227 1.00 52.28 84 ALA A CA 1
ATOM 603 C C . 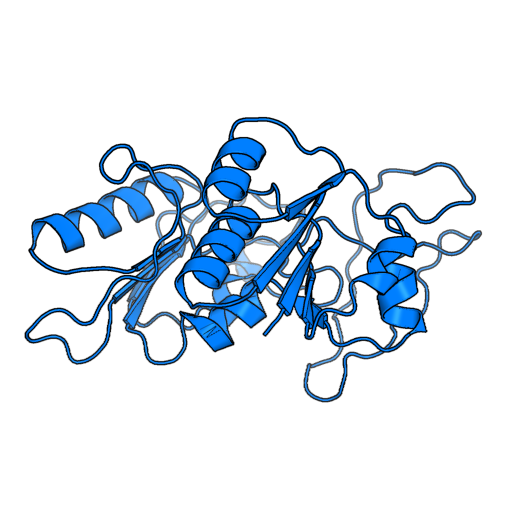ALA A 1 84 ? -1.886 3.617 -24.766 1.00 52.28 84 ALA A C 1
ATOM 605 O O . ALA A 1 84 ? -2.779 3.490 -25.604 1.00 52.28 84 ALA A O 1
ATOM 606 N N . ALA A 1 85 ? -1.217 2.573 -24.271 1.00 49.59 85 ALA A N 1
ATOM 607 C CA . ALA A 1 85 ? -1.834 1.256 -24.281 1.00 49.59 85 ALA A CA 1
ATOM 608 C C . ALA A 1 85 ? -3.009 1.367 -23.302 1.00 49.59 85 ALA A C 1
ATOM 610 O O . ALA A 1 85 ? -2.805 1.678 -22.128 1.00 49.59 85 ALA A O 1
ATOM 611 N N . GLY A 1 86 ? -4.237 1.274 -23.815 1.00 44.62 86 GLY A N 1
ATOM 612 C CA . GLY A 1 86 ? -5.427 1.370 -22.975 1.00 44.62 86 GLY A CA 1
ATOM 613 C C . GLY A 1 86 ? -5.373 0.312 -21.867 1.00 44.62 86 GLY A C 1
ATOM 614 O O . GLY A 1 86 ? -4.855 -0.780 -22.114 1.00 44.62 86 GLY A O 1
ATOM 615 N N . PRO A 1 87 ? -5.884 0.609 -20.659 1.00 41.50 87 PRO A N 1
ATOM 616 C CA . PRO A 1 87 ? -5.960 -0.396 -19.608 1.00 41.50 87 PRO A CA 1
ATOM 617 C C . PRO A 1 87 ? -6.754 -1.618 -20.106 1.00 41.50 87 PRO A C 1
ATOM 619 O O . PRO A 1 87 ? -7.648 -1.463 -20.951 1.00 41.50 87 PRO A O 1
ATOM 622 N N . PRO A 1 88 ? -6.485 -2.832 -19.589 1.00 43.69 88 PRO A N 1
ATOM 623 C CA . PRO A 1 88 ? -7.410 -3.941 -19.777 1.00 43.69 88 PRO A CA 1
ATOM 624 C C . PRO A 1 88 ? -8.801 -3.497 -19.288 1.00 43.69 88 PRO A C 1
ATOM 626 O O . PRO A 1 88 ? -8.937 -2.853 -18.251 1.00 43.69 88 PRO A O 1
ATOM 629 N N . GLN A 1 89 ? -9.808 -3.744 -20.127 1.00 41.50 89 GLN A N 1
ATOM 630 C CA . GLN A 1 89 ? -11.133 -3.109 -20.145 1.00 41.50 89 GLN A CA 1
ATOM 631 C C . GLN A 1 89 ? -11.731 -2.785 -18.758 1.00 41.50 89 GLN A C 1
ATOM 633 O O . GLN A 1 89 ? -11.989 -3.693 -17.971 1.00 41.50 89 GLN A O 1
ATOM 638 N N . GLY A 1 90 ? -12.045 -1.503 -18.504 1.00 41.66 90 GLY A N 1
ATOM 639 C CA . GLY A 1 90 ? -12.912 -1.094 -17.383 1.00 41.66 90 GLY A CA 1
ATOM 640 C C . GLY A 1 90 ? -12.668 0.291 -16.764 1.00 41.66 90 GLY A C 1
ATOM 641 O O . GLY A 1 90 ? -13.547 0.789 -16.064 1.00 41.66 90 GLY A O 1
ATOM 642 N N . GLY A 1 91 ? -11.520 0.931 -17.009 1.00 37.81 91 GLY A N 1
ATOM 643 C CA . GLY A 1 91 ? -11.203 2.268 -16.479 1.00 37.81 91 GLY A CA 1
ATOM 644 C C . GLY A 1 91 ? -11.487 3.409 -17.472 1.00 37.81 91 GLY A C 1
ATOM 645 O O . GLY A 1 91 ? -11.344 3.197 -18.679 1.00 37.81 91 GLY A O 1
ATOM 646 N N . PRO A 1 92 ? -11.887 4.614 -17.010 1.00 36.09 92 PRO A N 1
ATOM 647 C CA . PRO A 1 92 ? -12.061 5.777 -17.882 1.00 36.09 92 PRO A CA 1
ATOM 648 C C . PRO A 1 92 ? -10.717 6.253 -18.464 1.00 36.09 92 PRO A C 1
ATOM 650 O O . PRO A 1 92 ? -9.660 6.030 -17.877 1.00 36.09 92 PRO A O 1
ATOM 653 N N . ALA A 1 93 ? -10.760 6.902 -19.631 1.00 34.75 93 ALA A N 1
ATOM 654 C CA . ALA A 1 93 ? -9.576 7.433 -20.312 1.00 34.75 93 ALA A CA 1
ATOM 655 C C . ALA A 1 93 ? -8.880 8.536 -19.480 1.00 34.75 93 ALA A C 1
ATOM 657 O O . ALA A 1 93 ? -9.577 9.333 -18.847 1.00 34.75 93 ALA A O 1
ATOM 658 N N . PRO A 1 94 ? -7.534 8.619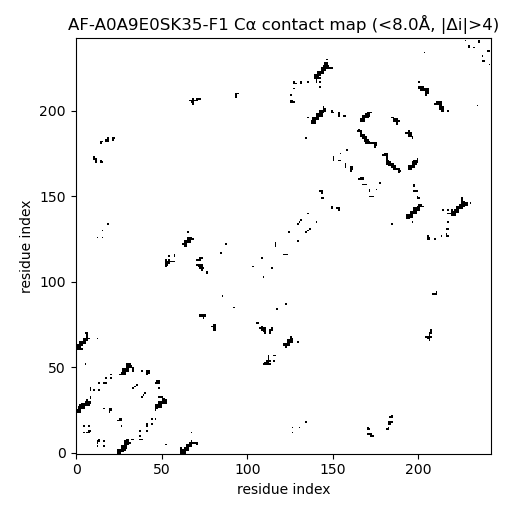 -19.486 1.00 38.69 94 PRO A N 1
ATOM 659 C CA . PRO A 1 94 ? -6.808 9.616 -18.703 1.00 38.69 94 PRO A CA 1
ATOM 660 C C . PRO A 1 94 ? -7.039 11.037 -19.243 1.00 38.69 94 PRO A C 1
ATOM 662 O O . PRO A 1 94 ? -7.010 11.266 -20.454 1.00 38.69 94 PRO A O 1
ATOM 665 N N . LEU A 1 95 ? -7.251 11.990 -18.331 1.00 34.62 95 LEU A N 1
ATOM 666 C CA . LEU A 1 95 ? -7.288 13.426 -18.622 1.00 34.62 95 LEU A CA 1
ATOM 667 C C . LEU A 1 95 ? -5.847 13.948 -18.738 1.00 34.62 95 LEU A C 1
ATOM 669 O O . LEU A 1 95 ? -4.998 13.629 -17.907 1.00 34.62 95 LEU A O 1
ATOM 673 N N . GLY A 1 96 ? -5.556 14.691 -19.809 1.00 31.69 96 GLY A N 1
ATOM 674 C CA . GLY A 1 96 ? -4.215 15.195 -20.112 1.00 31.69 96 GLY A CA 1
ATOM 675 C C . GLY A 1 96 ? -3.819 16.377 -19.226 1.00 31.69 96 GLY A C 1
ATOM 676 O O . GLY A 1 96 ? -4.559 17.351 -19.147 1.00 31.69 96 GLY A O 1
ATOM 677 N N . GLY A 1 97 ? -2.635 16.299 -18.616 1.00 31.31 97 GLY A N 1
ATOM 678 C CA . GLY A 1 97 ? -2.013 17.370 -17.833 1.00 31.31 97 GLY A CA 1
ATOM 679 C C . GLY A 1 97 ? -0.498 17.413 -18.060 1.00 31.31 97 GLY A C 1
ATOM 680 O O . GLY A 1 97 ? 0.120 16.384 -18.344 1.00 31.31 97 GLY A O 1
ATOM 681 N N . ASN A 1 98 ? 0.079 18.616 -18.003 1.00 35.12 98 ASN A N 1
ATOM 682 C CA . ASN A 1 98 ? 1.487 18.913 -18.287 1.00 35.12 98 ASN A CA 1
ATOM 683 C C . ASN A 1 98 ? 2.378 18.622 -17.063 1.00 35.12 98 ASN A C 1
ATOM 685 O O . ASN A 1 98 ? 2.149 19.185 -16.002 1.00 35.12 98 ASN A O 1
ATOM 689 N N . GLU A 1 99 ? 3.414 17.786 -17.212 1.00 41.19 99 GLU A N 1
ATOM 690 C CA . GLU A 1 99 ? 4.343 17.431 -16.118 1.00 41.19 99 GLU A CA 1
ATOM 691 C C . GLU A 1 99 ? 5.581 18.356 -16.040 1.00 41.19 99 GLU A C 1
ATOM 693 O O . GLU A 1 99 ? 6.156 18.666 -17.091 1.00 41.19 99 GLU A O 1
ATOM 698 N N . PRO A 1 100 ? 6.080 18.716 -14.834 1.00 36.41 100 PRO A N 1
ATOM 699 C CA . PRO A 1 100 ? 7.390 19.345 -14.647 1.00 36.41 100 PRO A CA 1
ATOM 700 C C . PRO A 1 100 ? 8.547 18.391 -14.995 1.00 36.41 100 PRO A C 1
ATOM 702 O O . PRO A 1 100 ? 8.472 17.177 -14.817 1.00 36.41 100 PRO A O 1
ATOM 705 N N . HIS A 1 101 ? 9.634 18.952 -15.526 1.00 42.81 101 HIS A N 1
ATOM 706 C CA . HIS A 1 101 ? 10.618 18.236 -16.338 1.00 42.81 101 HIS A CA 1
ATOM 707 C C . HIS A 1 101 ? 11.905 17.847 -15.587 1.00 42.81 101 HIS A C 1
ATOM 709 O O . HIS A 1 101 ? 12.702 18.715 -15.242 1.00 42.81 101 HIS A O 1
ATOM 715 N N . GLU A 1 102 ? 12.198 16.546 -15.504 1.00 38.59 102 GLU A N 1
ATOM 716 C CA . GLU A 1 102 ? 13.574 16.033 -15.415 1.00 38.59 102 GLU A CA 1
ATOM 717 C C . GLU A 1 102 ? 13.945 15.332 -16.730 1.00 38.59 102 GLU A C 1
ATOM 719 O O . GLU A 1 102 ? 13.369 14.310 -17.111 1.00 38.59 102 GLU A O 1
ATOM 724 N N . VAL A 1 103 ? 14.907 15.907 -17.457 1.00 40.09 103 VAL A N 1
ATOM 725 C CA . VAL A 1 103 ? 15.393 15.384 -18.740 1.00 40.09 103 VAL A CA 1
ATOM 726 C C . VAL A 1 103 ? 16.380 14.246 -18.475 1.00 40.09 103 VAL A C 1
ATOM 728 O O . VAL A 1 103 ? 17.560 14.473 -18.217 1.00 40.09 103 VAL A O 1
ATOM 731 N N . GLY A 1 104 ? 15.892 13.006 -18.537 1.00 42.66 104 GLY A N 1
ATOM 732 C CA . GLY A 1 104 ? 16.744 11.820 -18.647 1.00 42.66 104 GLY A CA 1
ATOM 733 C C . GLY A 1 104 ? 17.511 11.801 -19.976 1.00 42.66 104 GLY A C 1
ATOM 734 O O . GLY A 1 104 ? 17.048 12.342 -20.982 1.00 42.66 104 GLY A O 1
ATOM 735 N N . SER A 1 105 ? 18.694 11.185 -19.981 1.00 41.25 105 SER A N 1
ATOM 736 C CA . SER A 1 105 ? 19.550 11.062 -21.163 1.00 41.25 105 SER A CA 1
ATOM 737 C C . SER A 1 105 ? 18.833 10.356 -22.321 1.00 41.25 105 SER A C 1
ATOM 739 O O . SER A 1 105 ? 18.149 9.346 -22.157 1.00 41.25 105 SER A O 1
ATOM 741 N N . VAL A 1 106 ? 18.992 10.916 -23.520 1.00 47.44 106 VAL A N 1
ATOM 742 C CA . VAL A 1 106 ? 18.347 10.458 -24.755 1.00 47.44 106 VAL A CA 1
ATOM 743 C C . VAL A 1 106 ? 18.741 9.004 -25.057 1.00 47.44 106 VAL A C 1
ATOM 745 O O . VAL A 1 106 ? 19.906 8.730 -25.335 1.00 47.44 106 VAL A O 1
ATOM 748 N N . GLY A 1 107 ? 17.771 8.079 -25.042 1.00 55.34 107 GLY A N 1
ATOM 749 C CA . GLY A 1 107 ? 17.890 6.770 -25.707 1.00 55.34 107 GLY A CA 1
ATOM 750 C C . GLY A 1 107 ? 17.407 5.535 -24.937 1.00 55.34 107 GLY A C 1
ATOM 751 O O . GLY A 1 107 ? 17.046 4.554 -25.583 1.00 55.34 107 GLY A O 1
ATOM 752 N N . ALA A 1 108 ? 17.339 5.560 -23.601 1.00 63.19 108 ALA A N 1
ATOM 753 C CA . ALA A 1 108 ? 16.882 4.417 -22.799 1.00 63.19 108 ALA A CA 1
ATOM 754 C C . ALA A 1 108 ? 15.673 4.786 -21.917 1.00 63.19 108 ALA A C 1
ATOM 756 O O . ALA A 1 108 ? 15.673 5.856 -21.305 1.00 63.19 108 ALA A O 1
ATOM 757 N N . PRO A 1 109 ? 14.632 3.932 -21.836 1.00 74.88 109 PRO A N 1
ATOM 758 C CA . PRO A 1 109 ? 13.503 4.178 -20.944 1.00 74.88 109 PRO A CA 1
ATOM 759 C C . PRO A 1 109 ? 13.977 4.192 -19.485 1.00 74.88 109 PRO A C 1
ATOM 761 O O . PRO A 1 109 ? 14.689 3.284 -19.065 1.00 74.88 109 PRO A O 1
ATOM 764 N N . LYS A 1 110 ? 13.549 5.191 -18.697 1.00 83.06 110 LYS A N 1
ATOM 765 C CA . LYS A 1 110 ? 13.827 5.268 -17.246 1.00 83.06 110 LYS A CA 1
ATOM 766 C C . LYS A 1 110 ? 13.269 4.052 -16.490 1.00 83.06 110 LYS A C 1
ATOM 768 O O . LYS A 1 110 ? 13.875 3.603 -15.523 1.00 83.06 110 LYS A O 1
ATOM 773 N N . TYR A 1 111 ? 12.157 3.492 -16.976 1.00 92.06 111 TYR A N 1
ATOM 774 C CA . TYR A 1 111 ? 11.487 2.314 -16.418 1.00 92.06 111 TYR A CA 1
ATOM 775 C C . TYR A 1 111 ? 11.314 1.216 -17.489 1.00 92.06 111 TYR A C 1
ATOM 777 O O . TYR A 1 111 ? 10.208 1.028 -18.001 1.00 92.06 111 TYR A O 1
ATOM 785 N N . PRO A 1 112 ? 12.386 0.487 -17.866 1.00 94.19 112 PRO A N 1
ATOM 786 C CA . PRO A 1 112 ? 12.323 -0.555 -18.897 1.00 94.19 112 PRO A CA 1
ATOM 787 C C . PRO A 1 112 ? 11.272 -1.640 -18.616 1.00 94.19 112 PRO A C 1
ATOM 789 O O . PRO A 1 112 ? 10.588 -2.085 -19.535 1.00 94.19 112 PRO A O 1
ATOM 792 N N . LEU A 1 113 ? 11.107 -2.028 -17.348 1.00 96.00 113 LEU A N 1
ATOM 793 C CA . LEU A 1 113 ? 10.097 -2.992 -16.914 1.00 96.00 113 LEU A CA 1
ATOM 794 C C . LEU A 1 113 ? 8.672 -2.530 -17.231 1.00 96.00 113 LEU A C 1
ATOM 796 O O . LEU A 1 113 ? 7.857 -3.343 -17.653 1.00 96.00 113 LEU A O 1
ATOM 800 N N . MET A 1 114 ? 8.368 -1.238 -17.076 1.00 95.38 114 MET A N 1
ATOM 801 C CA . MET A 1 114 ? 7.024 -0.731 -17.361 1.00 95.38 114 MET A CA 1
ATOM 802 C C . MET A 1 114 ? 6.692 -0.857 -18.849 1.00 95.38 114 MET A C 1
ATOM 804 O O . MET A 1 114 ? 5.606 -1.311 -19.195 1.00 95.38 114 MET A O 1
ATOM 808 N N . GLU A 1 115 ? 7.630 -0.524 -19.740 1.00 92.56 115 GLU A N 1
ATOM 809 C CA . GLU A 1 115 ? 7.418 -0.721 -21.180 1.00 92.56 115 GLU A CA 1
ATOM 810 C C . GLU A 1 115 ? 7.251 -2.212 -21.514 1.00 92.56 115 GLU A C 1
ATOM 812 O O . GLU A 1 115 ? 6.334 -2.564 -22.248 1.00 92.56 115 GLU A O 1
ATOM 817 N N . ALA A 1 116 ? 8.041 -3.099 -20.900 1.00 94.94 116 ALA A N 1
ATOM 818 C CA . ALA A 1 116 ? 7.906 -4.543 -21.101 1.00 94.94 116 ALA A CA 1
ATOM 819 C C . ALA A 1 116 ? 6.548 -5.100 -20.624 1.00 94.94 116 ALA A C 1
ATOM 821 O O . ALA A 1 116 ? 5.972 -5.957 -21.293 1.00 94.94 116 ALA A O 1
ATOM 822 N N . ILE A 1 117 ? 6.015 -4.606 -19.499 1.00 96.00 117 ILE A N 1
ATOM 823 C CA . ILE A 1 117 ? 4.674 -4.957 -18.994 1.00 96.00 117 ILE A CA 1
ATOM 824 C C . ILE A 1 117 ? 3.599 -4.561 -20.013 1.00 96.00 117 ILE A C 1
ATOM 826 O O . ILE A 1 117 ? 2.712 -5.364 -20.309 1.00 96.00 117 ILE A O 1
ATOM 830 N N . LEU A 1 118 ? 3.692 -3.344 -20.562 1.00 93.25 118 LEU A N 1
ATOM 831 C CA . LEU A 1 118 ? 2.744 -2.836 -21.555 1.00 93.25 118 LEU A CA 1
ATOM 832 C C . LEU A 1 118 ? 2.824 -3.622 -22.867 1.00 93.25 118 LEU A C 1
ATOM 834 O O . LEU A 1 118 ? 1.792 -4.060 -23.372 1.00 93.25 118 LEU A O 1
ATOM 838 N N . ASP A 1 119 ? 4.032 -3.839 -23.389 1.00 94.12 119 ASP A N 1
ATOM 839 C CA . ASP A 1 119 ? 4.260 -4.551 -24.651 1.00 94.12 119 ASP A CA 1
ATOM 840 C C . ASP A 1 119 ? 3.797 -6.016 -24.574 1.00 94.12 119 ASP A C 1
ATOM 842 O O . ASP A 1 119 ? 3.286 -6.566 -25.550 1.00 94.12 119 ASP A O 1
ATOM 846 N N . ALA A 1 120 ? 3.928 -6.646 -23.402 1.00 95.31 120 ALA A N 1
ATOM 847 C CA . ALA A 1 120 ? 3.453 -8.005 -23.156 1.00 95.31 120 ALA A CA 1
ATOM 848 C C . ALA A 1 120 ? 1.941 -8.097 -22.875 1.00 95.31 120 ALA A C 1
ATOM 850 O O . ALA A 1 120 ? 1.403 -9.204 -22.835 1.00 95.31 120 ALA A O 1
ATOM 851 N N . GLY A 1 121 ? 1.258 -6.970 -22.642 1.00 94.56 121 GLY A N 1
ATOM 852 C CA . GLY A 1 121 ? -0.139 -6.949 -22.204 1.00 94.56 121 GLY A CA 1
ATOM 853 C C . GLY A 1 121 ? -0.357 -7.614 -20.840 1.00 94.56 121 GLY A C 1
ATOM 854 O O . GLY A 1 121 ? -1.413 -8.205 -20.605 1.00 94.56 121 GLY A O 1
ATOM 855 N N . ALA A 1 122 ? 0.647 -7.577 -19.957 1.00 96.44 122 ALA A N 1
ATOM 856 C CA . ALA A 1 122 ? 0.562 -8.214 -18.648 1.00 96.44 122 ALA A CA 1
ATOM 857 C C . ALA A 1 122 ? -0.427 -7.469 -17.724 1.00 96.44 122 ALA A C 1
ATOM 859 O O . ALA A 1 122 ? -0.553 -6.248 -17.834 1.00 96.44 122 ALA A O 1
ATOM 860 N N . PRO A 1 123 ? -1.123 -8.153 -16.794 1.00 97.44 123 PRO A N 1
ATOM 861 C CA . PRO A 1 123 ? -2.056 -7.494 -15.884 1.00 97.44 123 PRO A CA 1
ATOM 862 C C . PRO A 1 123 ? -1.346 -6.505 -14.955 1.00 97.44 123 PRO A C 1
ATOM 864 O O . PRO A 1 123 ? -0.404 -6.875 -14.251 1.00 97.44 123 PRO A O 1
ATOM 867 N N . TYR A 1 124 ? -1.827 -5.263 -14.901 1.00 97.25 124 TYR A N 1
ATOM 868 C CA . TYR A 1 124 ? -1.321 -4.248 -13.980 1.00 97.25 124 TYR A CA 1
ATOM 869 C C . TYR A 1 124 ? -2.444 -3.380 -13.401 1.00 97.25 124 TYR A C 1
ATOM 871 O O . TYR A 1 124 ? -3.508 -3.235 -14.000 1.00 97.25 124 TYR A O 1
ATOM 879 N N . THR A 1 125 ? -2.199 -2.801 -12.226 1.00 96.62 125 THR A N 1
ATOM 880 C CA . THR A 1 125 ? -3.089 -1.842 -11.554 1.00 96.62 125 THR A CA 1
ATOM 881 C C . THR A 1 125 ? -2.279 -0.822 -10.745 1.00 96.62 125 THR A C 1
ATOM 883 O O . THR A 1 125 ? -1.062 -0.962 -10.600 1.00 96.62 125 THR A O 1
ATOM 886 N N . SER A 1 126 ? -2.929 0.216 -10.217 1.00 95.25 126 SER A N 1
ATOM 887 C CA . SER A 1 126 ? -2.301 1.166 -9.292 1.00 95.25 126 SER A CA 1
ATOM 888 C C . SER A 1 126 ? -2.339 0.654 -7.850 1.00 95.25 126 SER A C 1
ATOM 890 O O . SER A 1 126 ? -3.205 -0.141 -7.474 1.00 95.25 126 SER A O 1
ATOM 892 N N . GLY A 1 127 ? -1.420 1.137 -7.011 1.00 94.75 127 GLY A N 1
ATOM 893 C CA . GLY A 1 127 ? -1.447 0.852 -5.571 1.00 94.75 127 GLY A CA 1
ATOM 894 C C . GLY A 1 127 ? -2.794 1.197 -4.906 1.00 94.75 127 GLY A C 1
ATOM 895 O O . GLY A 1 127 ? -3.406 0.314 -4.304 1.00 94.75 127 GLY A O 1
ATOM 896 N N . PRO A 1 128 ? -3.306 2.435 -5.047 1.00 93.12 128 PRO A N 1
ATOM 897 C CA . PRO A 1 128 ? -4.601 2.835 -4.488 1.00 93.12 128 PRO A CA 1
ATOM 898 C C . PRO A 1 128 ? -5.779 1.977 -4.961 1.00 93.12 128 PRO A C 1
ATOM 900 O O . PRO A 1 128 ? -6.610 1.581 -4.145 1.00 93.12 128 PRO A O 1
ATOM 903 N N . GLN A 1 129 ? -5.841 1.622 -6.250 1.00 93.94 129 GLN A N 1
ATOM 904 C CA . GLN A 1 129 ? -6.903 0.748 -6.748 1.00 93.94 129 GLN A CA 1
ATOM 905 C C . GLN A 1 129 ? -6.804 -0.656 -6.145 1.00 93.94 129 GLN A C 1
ATOM 907 O O . GLN A 1 129 ? -7.809 -1.185 -5.666 1.00 93.94 129 GLN A O 1
ATOM 912 N N . TRP A 1 130 ? -5.602 -1.241 -6.111 1.00 96.75 130 TRP A N 1
ATOM 913 C CA . TRP A 1 130 ? -5.396 -2.548 -5.492 1.00 96.75 130 TRP A CA 1
ATOM 914 C C . TRP A 1 130 ? -5.838 -2.546 -4.025 1.00 96.75 130 TRP A C 1
ATOM 916 O O . TRP A 1 130 ? -6.583 -3.433 -3.604 1.00 96.75 130 TRP A O 1
ATOM 926 N N . LEU A 1 131 ? -5.433 -1.522 -3.268 1.00 96.44 131 LEU A N 1
ATOM 927 C CA . LEU A 1 131 ? -5.788 -1.352 -1.862 1.00 96.44 131 LEU A CA 1
ATOM 928 C C . LEU A 1 131 ? -7.307 -1.244 -1.675 1.00 96.44 131 LEU A C 1
ATOM 930 O O . LEU A 1 131 ? -7.875 -1.923 -0.815 1.00 96.44 131 LEU A O 1
ATOM 934 N N . ALA A 1 132 ? -7.977 -0.442 -2.503 1.00 94.81 132 ALA A N 1
ATOM 935 C CA . ALA A 1 132 ? -9.422 -0.271 -2.454 1.00 94.81 132 ALA A CA 1
ATOM 936 C C . ALA A 1 132 ? -10.180 -1.588 -2.681 1.00 94.81 132 ALA A C 1
ATOM 938 O O . ALA A 1 132 ? -11.116 -1.905 -1.943 1.00 94.81 132 ALA A O 1
ATOM 939 N N . GLU A 1 133 ? -9.759 -2.370 -3.675 1.00 95.06 133 GLU A N 1
ATOM 940 C CA . GLU A 1 133 ? -10.416 -3.619 -4.072 1.00 95.06 133 GLU A CA 1
ATOM 941 C C . GLU A 1 133 ? -10.137 -4.778 -3.106 1.00 95.06 133 GLU A C 1
ATOM 943 O O . GLU A 1 133 ? -11.044 -5.558 -2.812 1.00 95.06 133 GLU A O 1
ATOM 948 N N . HIS A 1 134 ? -8.908 -4.887 -2.594 1.00 96.12 134 HIS A N 1
ATOM 949 C CA . HIS A 1 134 ? -8.450 -6.072 -1.858 1.00 96.12 134 HIS A CA 1
ATOM 950 C C . HIS A 1 134 ? -8.407 -5.875 -0.341 1.00 96.12 134 HIS A C 1
ATOM 952 O O . HIS A 1 134 ? -8.457 -6.854 0.403 1.00 96.12 134 HIS A O 1
ATOM 958 N N . VAL A 1 135 ? -8.326 -4.629 0.136 1.00 96.81 135 VAL A N 1
ATOM 959 C CA . VAL A 1 135 ? -8.225 -4.325 1.570 1.00 96.81 135 VAL A CA 1
ATOM 960 C C . VAL A 1 135 ? -9.423 -3.523 2.056 1.00 96.81 135 VAL A C 1
ATOM 962 O O . VAL A 1 135 ? -10.055 -3.931 3.028 1.00 96.81 135 VAL A O 1
ATOM 965 N N . LEU A 1 136 ? -9.750 -2.399 1.415 1.00 96.44 136 LEU A N 1
ATOM 966 C CA . LEU A 1 136 ? -10.749 -1.456 1.935 1.00 96.44 136 LEU A CA 1
ATOM 967 C C . LEU A 1 136 ? -12.194 -1.918 1.703 1.00 96.44 136 LEU A C 1
ATOM 969 O O . LEU A 1 136 ? -13.092 -1.574 2.479 1.00 96.44 136 LEU A O 1
ATOM 973 N N . ALA A 1 137 ? -12.432 -2.719 0.662 1.00 94.62 137 ALA A N 1
ATOM 974 C CA . ALA A 1 137 ? -13.746 -3.251 0.336 1.00 94.62 137 ALA A CA 1
ATOM 975 C C . ALA A 1 137 ? -14.407 -3.942 1.547 1.00 94.62 137 ALA A C 1
ATOM 977 O O . ALA A 1 137 ? -13.840 -4.810 2.206 1.00 94.62 137 ALA A O 1
ATOM 978 N N . GLY A 1 138 ? -15.640 -3.534 1.862 1.00 94.75 138 GLY A N 1
ATOM 979 C CA . GLY A 1 138 ? -16.418 -4.080 2.982 1.00 94.75 138 GLY A CA 1
ATOM 980 C C . GLY A 1 138 ? -16.075 -3.511 4.366 1.00 94.75 138 GLY A C 1
ATOM 981 O O . GLY A 1 138 ? -16.876 -3.673 5.291 1.00 94.75 138 GLY A O 1
ATOM 982 N N . ARG A 1 139 ? -14.969 -2.774 4.517 1.00 97.56 139 ARG A N 1
ATOM 983 C CA . ARG A 1 139 ? -14.548 -2.178 5.793 1.00 97.56 139 ARG A CA 1
ATOM 984 C C . ARG A 1 139 ? -15.275 -0.867 6.101 1.00 97.56 139 ARG A C 1
ATOM 986 O O . ARG A 1 139 ? -15.959 -0.279 5.257 1.00 97.56 139 ARG A O 1
ATOM 993 N N . HIS A 1 140 ? -15.172 -0.418 7.350 1.00 97.88 140 HIS A N 1
ATOM 994 C CA . HIS A 1 140 ? -15.459 0.966 7.721 1.00 97.88 140 HIS A CA 1
ATOM 995 C C . HIS A 1 140 ? -14.153 1.744 7.638 1.00 97.88 140 HIS A C 1
ATOM 997 O O . HIS A 1 140 ? -13.330 1.688 8.549 1.00 97.88 140 HIS A O 1
ATOM 1003 N N . VAL A 1 141 ? -13.969 2.445 6.524 1.00 98.00 141 VAL A N 1
ATOM 1004 C CA . VAL A 1 141 ? -12.769 3.244 6.279 1.00 98.00 141 VAL A CA 1
ATOM 1005 C C . VAL A 1 141 ? -12.910 4.607 6.956 1.00 98.00 141 VAL A C 1
ATOM 1007 O O . VAL A 1 141 ? -13.913 5.303 6.752 1.00 98.00 141 VAL A O 1
ATOM 1010 N N . LEU A 1 142 ? -11.914 4.954 7.771 1.00 97.88 142 LEU A N 1
ATOM 1011 C CA . LEU A 1 142 ? -11.714 6.265 8.372 1.00 97.88 142 LEU A CA 1
ATOM 1012 C C . LEU A 1 142 ? -10.514 6.922 7.684 1.00 97.88 142 LEU A C 1
ATOM 1014 O O . LEU A 1 142 ? -9.373 6.539 7.936 1.00 97.88 142 LEU A O 1
ATOM 1018 N N . ALA A 1 143 ? -10.785 7.868 6.793 1.00 96.12 143 ALA A N 1
ATOM 1019 C CA . ALA A 1 143 ? -9.766 8.558 6.016 1.00 96.12 143 ALA A CA 1
ATOM 1020 C C . ALA A 1 143 ? -9.422 9.908 6.649 1.00 96.12 143 ALA A C 1
ATOM 1022 O O . ALA A 1 143 ? -10.324 10.655 7.035 1.00 96.12 143 ALA A O 1
ATOM 1023 N N . VAL A 1 144 ? -8.132 10.222 6.738 1.00 95.31 144 VAL A N 1
ATOM 1024 C CA . VAL A 1 144 ? -7.628 11.510 7.230 1.00 95.31 144 VAL A CA 1
ATOM 1025 C C . VAL A 1 144 ? -6.940 12.241 6.084 1.00 95.31 144 VAL A C 1
ATOM 1027 O O . VAL A 1 144 ? -5.883 11.806 5.636 1.00 95.31 144 VAL A O 1
ATOM 1030 N N . ALA A 1 145 ? -7.538 13.339 5.632 1.00 90.94 145 ALA A N 1
ATOM 1031 C CA . ALA A 1 145 ? -7.039 14.189 4.556 1.00 90.94 145 ALA A CA 1
ATOM 1032 C C . ALA A 1 145 ? -6.696 15.599 5.062 1.00 90.94 145 ALA A C 1
ATOM 1034 O O . ALA A 1 145 ? -7.029 15.976 6.194 1.00 90.94 145 ALA A O 1
ATOM 1035 N N . GLY A 1 146 ? -6.050 16.384 4.203 1.00 87.06 146 GLY A N 1
ATOM 1036 C CA . GLY A 1 146 ? -5.702 17.781 4.437 1.00 87.06 146 GLY A CA 1
ATOM 1037 C C . GLY A 1 146 ? -4.212 18.051 4.282 1.00 87.06 146 GLY A C 1
ATOM 1038 O O . GLY A 1 146 ? -3.389 17.144 4.373 1.00 87.06 146 GLY A O 1
ATOM 1039 N N . THR A 1 147 ? -3.841 19.310 4.098 1.00 84.50 147 THR A N 1
ATOM 1040 C CA . THR A 1 147 ? -2.460 19.706 3.789 1.00 84.50 147 THR A CA 1
ATOM 1041 C C . THR A 1 147 ? -1.474 19.236 4.863 1.00 84.50 147 THR A C 1
ATOM 1043 O O . THR A 1 147 ? -0.513 18.520 4.571 1.00 84.50 147 THR A O 1
ATOM 1046 N N . HIS A 1 148 ? -1.782 19.511 6.134 1.00 87.94 148 HIS A N 1
ATOM 1047 C CA . HIS A 1 148 ? -0.881 19.275 7.261 1.00 87.94 148 HIS A CA 1
ATOM 1048 C C . HIS A 1 148 ? -1.431 18.250 8.249 1.00 87.94 148 HIS A C 1
ATOM 1050 O O . HIS A 1 148 ? -2.637 18.050 8.396 1.00 87.94 148 HIS A O 1
ATOM 1056 N N . GLY A 1 149 ? -0.529 17.618 9.001 1.00 91.25 149 GLY A N 1
ATOM 1057 C CA . GLY A 1 149 ? -0.880 16.820 10.180 1.00 91.25 149 GLY A CA 1
ATOM 1058 C C . GLY A 1 149 ? -1.556 15.475 9.900 1.00 91.25 149 GLY A C 1
ATOM 1059 O O . GLY A 1 149 ? -1.885 14.776 10.858 1.00 91.25 149 GLY A O 1
ATOM 1060 N N . LYS A 1 150 ? -1.711 15.070 8.633 1.00 93.00 150 LYS A N 1
ATOM 1061 C CA . LYS A 1 150 ? -2.328 13.794 8.242 1.00 93.00 150 LYS A CA 1
ATOM 1062 C C . LYS A 1 150 ? -1.713 12.600 8.961 1.00 93.00 150 LYS A C 1
ATOM 1064 O O . LYS A 1 150 ? -2.419 11.901 9.684 1.00 93.00 150 LYS A O 1
ATOM 1069 N N . THR A 1 151 ? -0.402 12.392 8.841 1.00 93.81 151 THR A N 1
ATOM 1070 C CA . THR A 1 151 ? 0.291 11.250 9.458 1.00 93.81 151 THR A CA 1
ATOM 1071 C C . THR A 1 151 ? 0.100 11.212 10.980 1.00 93.81 151 THR A C 1
ATOM 1073 O O . THR A 1 151 ? -0.186 10.153 11.547 1.00 93.81 151 THR A O 1
ATOM 1076 N N . THR A 1 152 ? 0.184 12.365 11.652 1.00 96.06 152 THR A N 1
ATOM 1077 C CA . THR A 1 152 ? -0.015 12.480 13.107 1.00 96.06 152 THR A CA 1
ATOM 1078 C C . THR A 1 152 ? -1.450 12.141 13.500 1.00 96.06 152 THR A C 1
ATOM 1080 O O . THR A 1 152 ? -1.666 11.277 14.349 1.00 96.06 152 THR A O 1
ATOM 1083 N N . THR A 1 153 ? -2.437 12.762 12.853 1.00 97.38 153 THR A N 1
ATOM 1084 C CA . THR A 1 153 ? -3.861 12.535 13.130 1.00 97.38 153 THR A CA 1
ATOM 1085 C C . THR A 1 153 ? -4.267 11.092 12.820 1.00 97.38 153 THR A C 1
ATOM 1087 O O . THR A 1 153 ? -4.967 10.470 13.616 1.00 97.38 153 THR A O 1
ATOM 1090 N N . THR A 1 154 ? -3.761 10.512 11.728 1.00 97.38 154 THR A N 1
ATOM 1091 C CA . THR A 1 154 ? -3.972 9.101 11.351 1.00 97.38 154 THR A CA 1
ATOM 1092 C C . THR A 1 154 ? -3.415 8.158 12.420 1.00 97.38 154 THR A C 1
ATOM 1094 O O . THR A 1 154 ? -4.105 7.237 12.859 1.00 97.38 154 THR A O 1
ATOM 1097 N N . SER A 1 155 ? -2.198 8.427 12.906 1.00 97.81 155 SER A N 1
ATOM 1098 C CA . SER A 1 155 ? -1.558 7.653 13.979 1.00 97.81 155 SER A CA 1
ATOM 1099 C C . SER A 1 155 ? -2.347 7.725 15.288 1.00 97.81 155 SER A C 1
ATOM 1101 O O . SER A 1 155 ? -2.597 6.700 15.924 1.00 97.81 155 SER A O 1
ATOM 1103 N N . MET A 1 156 ? -2.772 8.929 15.684 1.00 98.31 156 MET A N 1
ATOM 1104 C CA . MET A 1 156 ? -3.574 9.145 16.891 1.00 98.31 156 MET A CA 1
ATOM 1105 C C . MET A 1 156 ? -4.936 8.459 16.794 1.00 98.31 156 MET A C 1
ATOM 1107 O O . MET A 1 156 ? -5.358 7.814 17.750 1.00 98.31 156 MET A O 1
ATOM 1111 N N . LEU A 1 157 ? -5.606 8.549 15.643 1.00 98.38 157 LEU A N 1
ATOM 1112 C CA . LEU A 1 157 ? -6.893 7.899 15.410 1.00 98.38 157 LEU A CA 1
ATOM 1113 C C . LEU A 1 157 ? -6.776 6.374 15.516 1.00 98.38 157 LEU A C 1
ATOM 1115 O O . LEU A 1 157 ? -7.562 5.750 16.229 1.00 98.38 157 LEU A O 1
ATOM 1119 N N . ALA A 1 158 ? -5.770 5.777 14.871 1.00 98.38 158 ALA A N 1
ATOM 1120 C CA . ALA A 1 158 ? -5.505 4.345 14.986 1.00 98.38 158 ALA A CA 1
ATOM 1121 C C . ALA A 1 158 ? -5.238 3.931 16.445 1.00 98.38 158 ALA A C 1
ATOM 1123 O O . ALA A 1 158 ? -5.783 2.929 16.910 1.00 98.38 158 ALA A O 1
ATOM 1124 N N . TRP A 1 159 ? -4.457 4.723 17.188 1.00 98.50 159 TRP A N 1
ATOM 1125 C CA . TRP A 1 159 ? -4.152 4.447 18.592 1.00 98.50 159 TRP A CA 1
ATOM 1126 C C . TRP A 1 159 ? -5.367 4.566 19.515 1.00 98.50 159 TRP A C 1
ATOM 1128 O O . TRP A 1 159 ? -5.563 3.711 20.371 1.00 98.50 159 TRP A O 1
ATOM 1138 N N . VAL A 1 160 ? -6.213 5.584 19.339 1.00 98.50 160 VAL A N 1
ATOM 1139 C CA . VAL A 1 160 ? -7.443 5.747 20.133 1.00 98.50 160 VAL A CA 1
ATOM 1140 C C . VAL A 1 160 ? -8.375 4.552 19.943 1.00 98.50 160 VAL A C 1
ATOM 1142 O O . VAL A 1 160 ? -8.931 4.051 20.919 1.00 98.50 160 VAL A O 1
ATOM 1145 N N . LEU A 1 161 ? -8.523 4.068 18.707 1.00 98.19 161 LEU A N 1
ATOM 1146 C CA . LEU A 1 161 ? -9.330 2.883 18.416 1.00 98.19 161 LEU A CA 1
ATOM 1147 C C . LEU A 1 161 ? -8.741 1.623 19.077 1.00 98.19 161 LEU A C 1
ATOM 1149 O O . LEU A 1 161 ? -9.485 0.882 19.716 1.00 98.19 161 LEU A O 1
ATOM 1153 N N . GLU A 1 162 ? -7.424 1.408 18.985 1.00 98.06 162 GLU A N 1
ATOM 1154 C CA . GLU A 1 162 ? -6.735 0.299 19.673 1.00 98.06 162 GLU A CA 1
ATOM 1155 C C . GLU A 1 162 ? -6.927 0.368 21.197 1.00 98.06 162 GLU A C 1
ATOM 1157 O O . GLU A 1 162 ? -7.334 -0.605 21.830 1.00 98.06 162 GLU A O 1
ATOM 1162 N N . ALA A 1 163 ? -6.694 1.539 21.797 1.00 98.00 163 ALA A N 1
ATOM 1163 C CA . ALA A 1 163 ? -6.829 1.763 23.236 1.00 98.00 163 ALA A CA 1
ATOM 1164 C C . ALA A 1 163 ? -8.274 1.583 23.734 1.00 98.00 163 ALA A C 1
ATOM 1166 O O . ALA A 1 163 ? -8.488 1.234 24.895 1.00 98.00 163 ALA A O 1
ATOM 1167 N N . ALA A 1 164 ? -9.265 1.771 22.859 1.00 97.62 164 ALA A N 1
ATOM 1168 C CA . ALA A 1 164 ? -10.671 1.484 23.133 1.00 97.62 164 ALA A CA 1
ATOM 1169 C C . ALA A 1 164 ? -11.024 -0.018 23.047 1.00 97.62 164 ALA A C 1
ATOM 1171 O O . ALA A 1 164 ? -12.196 -0.378 23.155 1.00 97.62 164 ALA A O 1
ATOM 1172 N N . GLY A 1 165 ? -10.040 -0.901 22.849 1.00 96.62 165 GLY A N 1
ATOM 1173 C CA . GLY A 1 165 ? -10.243 -2.346 22.727 1.00 96.62 165 GLY A CA 1
ATOM 1174 C C . GLY A 1 165 ? -10.755 -2.785 21.353 1.00 96.62 165 GLY A C 1
ATOM 1175 O O . GLY A 1 165 ? -11.248 -3.905 21.205 1.00 96.62 165 GLY A O 1
ATOM 1176 N N . LEU A 1 166 ? -10.667 -1.914 20.346 1.00 97.50 166 LEU A N 1
ATOM 1177 C CA . LEU A 1 166 ? -10.926 -2.275 18.954 1.00 97.50 166 LEU A CA 1
ATOM 1178 C C . LEU A 1 166 ? -9.629 -2.796 18.321 1.00 97.50 166 LEU A C 1
ATOM 1180 O O . LEU A 1 166 ? -8.553 -2.653 18.885 1.00 97.50 166 LEU A O 1
ATOM 1184 N N . THR A 1 167 ? -9.724 -3.410 17.142 1.00 97.38 167 THR A N 1
ATOM 1185 C CA . THR A 1 167 ? -8.569 -3.991 16.431 1.00 97.38 167 THR A CA 1
ATOM 1186 C C . THR A 1 167 ? -8.433 -3.404 15.019 1.00 97.38 167 THR A C 1
ATOM 1188 O O . THR A 1 167 ? -8.570 -4.129 14.028 1.00 97.38 167 THR A O 1
ATOM 1191 N N . PRO A 1 168 ? -8.228 -2.076 14.883 1.00 98.25 168 PRO A N 1
ATOM 1192 C CA . PRO A 1 168 ? -8.238 -1.400 13.590 1.00 98.25 168 PRO A CA 1
ATOM 1193 C C . PRO A 1 168 ? -7.095 -1.873 12.689 1.00 98.25 168 PRO A C 1
ATOM 1195 O O . PRO A 1 168 ? -5.948 -2.013 13.132 1.00 98.25 168 PRO A O 1
ATOM 1198 N N . GLY A 1 169 ? -7.408 -2.052 11.407 1.00 98.38 169 GLY A N 1
ATOM 1199 C CA . GLY A 1 169 ? -6.404 -2.007 10.354 1.00 98.38 169 GLY A CA 1
ATOM 1200 C C . GLY A 1 169 ? -5.957 -0.575 10.114 1.00 98.38 169 GLY A C 1
ATOM 1201 O O . GLY A 1 169 ? -6.701 0.363 10.415 1.00 98.38 169 GLY A O 1
ATOM 1202 N N . PHE A 1 170 ? -4.759 -0.395 9.577 1.00 98.25 170 PHE A N 1
ATOM 1203 C CA . PHE A 1 170 ? -4.305 0.925 9.172 1.00 98.25 170 PHE A CA 1
ATOM 1204 C C . PHE A 1 170 ? -3.243 0.885 8.079 1.00 98.25 170 PHE A C 1
ATOM 1206 O O . PHE A 1 170 ? -2.566 -0.127 7.894 1.00 98.25 170 PHE A O 1
ATOM 1213 N N . LEU A 1 171 ? -3.092 2.019 7.398 1.00 97.25 171 LEU A N 1
ATOM 1214 C CA . LEU A 1 171 ? -1.969 2.354 6.529 1.00 97.25 171 LEU A CA 1
ATOM 1215 C C . LEU A 1 171 ? -1.596 3.822 6.772 1.00 97.25 171 LEU A C 1
ATOM 1217 O O . LEU A 1 171 ? -2.392 4.720 6.499 1.00 97.25 171 LEU A O 1
ATOM 1221 N N . VAL A 1 172 ? -0.401 4.052 7.315 1.00 94.62 172 VAL A N 1
ATOM 1222 C CA . VAL A 1 172 ? 0.074 5.370 7.761 1.00 94.62 172 VAL A CA 1
ATOM 1223 C C . VAL A 1 172 ? 1.346 5.749 7.000 1.00 94.62 172 VAL A C 1
ATOM 1225 O O . VAL A 1 172 ? 2.224 4.907 6.813 1.00 94.62 172 VAL A O 1
ATOM 1228 N N . GLY A 1 173 ? 1.496 7.023 6.614 1.00 89.06 173 GLY A N 1
ATOM 1229 C CA . GLY A 1 173 ? 2.689 7.572 5.949 1.00 89.06 173 GLY A CA 1
ATOM 1230 C C . GLY A 1 173 ? 3.970 7.612 6.801 1.00 89.06 173 GLY A C 1
ATOM 1231 O O . GLY A 1 173 ? 4.947 8.254 6.427 1.00 89.06 173 GLY A O 1
ATOM 1232 N N . GLY A 1 174 ? 3.994 6.915 7.937 1.00 88.69 174 GLY A N 1
ATOM 1233 C CA . GLY A 1 174 ? 5.114 6.801 8.864 1.00 88.69 174 GLY A CA 1
ATOM 1234 C C . GLY A 1 174 ? 4.921 5.606 9.799 1.00 88.69 174 GLY A C 1
ATOM 1235 O O . GLY A 1 174 ? 3.935 4.882 9.689 1.00 88.69 174 GLY A O 1
ATOM 1236 N N . VAL A 1 175 ? 5.862 5.386 10.721 1.00 91.19 175 VAL A N 1
ATOM 1237 C CA . VAL A 1 175 ? 5.793 4.291 11.706 1.00 91.19 175 VAL A CA 1
ATOM 1238 C C . VAL A 1 175 ? 5.357 4.856 13.062 1.00 91.19 175 VAL A C 1
ATOM 1240 O O . VAL A 1 175 ? 6.181 5.466 13.750 1.00 91.19 175 VAL A O 1
ATOM 1243 N N . PRO A 1 176 ? 4.093 4.672 13.490 1.00 93.19 176 PRO A N 1
ATOM 1244 C CA . PRO A 1 176 ? 3.667 5.101 14.812 1.00 93.19 176 PRO A CA 1
ATOM 1245 C C . PRO A 1 176 ? 4.359 4.252 15.883 1.00 93.19 176 PRO A C 1
ATOM 1247 O O . PRO A 1 176 ? 4.292 3.021 15.854 1.00 93.19 176 PRO A O 1
ATOM 1250 N N . LEU A 1 177 ? 4.992 4.901 16.864 1.00 94.31 177 LEU A N 1
ATOM 1251 C CA . LEU A 1 177 ? 5.786 4.219 17.897 1.00 94.31 177 LEU A CA 1
ATOM 1252 C C . LEU A 1 177 ? 4.972 3.215 18.723 1.00 94.31 177 LEU A C 1
ATOM 1254 O O . LEU A 1 177 ? 5.497 2.180 19.116 1.00 94.31 177 LEU A O 1
ATOM 1258 N N . ASN A 1 178 ? 3.687 3.495 18.948 1.00 95.75 178 ASN A N 1
ATOM 1259 C CA . ASN A 1 178 ? 2.786 2.599 19.671 1.00 95.75 178 ASN A CA 1
ATOM 1260 C C . ASN A 1 178 ? 2.561 1.250 18.967 1.00 95.75 178 ASN A C 1
ATOM 1262 O O . ASN A 1 178 ? 2.195 0.285 19.633 1.00 95.75 178 ASN A O 1
ATOM 1266 N N . PHE A 1 179 ? 2.773 1.182 17.649 1.00 95.31 179 PHE A N 1
ATOM 1267 C CA . PHE A 1 179 ? 2.587 -0.033 16.852 1.00 95.31 179 PHE A CA 1
ATOM 1268 C C . PHE A 1 179 ? 3.904 -0.628 16.339 1.00 95.31 179 PHE A C 1
ATOM 1270 O O . PHE A 1 179 ? 3.985 -1.838 16.151 1.00 95.31 179 PHE A O 1
ATOM 1277 N N . GLY A 1 180 ? 4.925 0.195 16.077 1.00 92.75 180 GLY A N 1
ATOM 1278 C CA . GLY A 1 180 ? 6.208 -0.251 15.513 1.00 92.75 180 GLY A CA 1
ATOM 1279 C C . GLY A 1 180 ? 6.149 -0.678 14.038 1.00 92.75 180 GLY A C 1
ATOM 1280 O O . GLY A 1 180 ? 7.164 -1.085 13.479 1.00 92.75 180 GLY A O 1
ATOM 1281 N N . ILE A 1 181 ? 4.983 -0.553 13.399 1.00 93.19 181 ILE A N 1
ATOM 1282 C CA . ILE A 1 181 ? 4.720 -0.859 11.986 1.00 93.19 181 ILE A CA 1
ATOM 1283 C C . ILE A 1 181 ? 3.872 0.251 11.360 1.00 93.19 181 ILE A C 1
ATOM 1285 O O . ILE A 1 181 ? 3.091 0.893 12.057 1.00 93.19 181 ILE A O 1
ATOM 1289 N N . SER A 1 182 ? 4.003 0.472 10.051 1.00 93.81 182 SER A N 1
ATOM 1290 C CA . SER A 1 182 ? 3.237 1.490 9.310 1.00 93.81 182 SER A CA 1
ATOM 1291 C C . SER A 1 182 ? 1.906 0.980 8.750 1.00 93.81 182 SER A C 1
ATOM 1293 O O . SER A 1 182 ? 1.043 1.784 8.398 1.00 93.81 182 SER A O 1
ATOM 1295 N N . ALA A 1 183 ? 1.716 -0.341 8.671 1.00 97.00 183 ALA A N 1
ATOM 1296 C CA . ALA A 1 183 ? 0.493 -0.933 8.149 1.00 97.00 183 ALA A CA 1
ATOM 1297 C C . ALA A 1 183 ? 0.162 -2.283 8.797 1.00 97.00 183 ALA A C 1
ATOM 1299 O O . ALA A 1 183 ? 1.068 -3.053 9.113 1.00 97.00 183 ALA A O 1
ATOM 1300 N N . ARG A 1 184 ? -1.136 -2.565 8.964 1.00 96.81 184 ARG A N 1
ATOM 1301 C CA . ARG A 1 184 ? -1.681 -3.886 9.333 1.00 96.81 184 ARG A CA 1
ATOM 1302 C C . ARG A 1 184 ? -3.138 -4.027 8.893 1.00 96.81 184 ARG A C 1
ATOM 1304 O O . ARG A 1 184 ? -3.854 -3.026 8.825 1.00 96.81 184 ARG A O 1
ATOM 1311 N N . LEU A 1 185 ? -3.620 -5.244 8.654 1.00 97.75 185 LEU A N 1
ATOM 1312 C CA . LEU A 1 185 ? -5.001 -5.473 8.213 1.00 97.75 185 LEU A CA 1
ATOM 1313 C C . LEU A 1 185 ? -6.027 -5.223 9.316 1.00 97.75 185 LEU A C 1
ATOM 1315 O O . LEU A 1 185 ? -7.116 -4.736 9.022 1.00 97.75 185 LEU A O 1
ATOM 1319 N N . GLY A 1 186 ? -5.717 -5.577 10.562 1.00 96.75 186 GLY A N 1
ATOM 1320 C CA . GLY A 1 186 ? -6.686 -5.560 11.663 1.00 96.75 186 GLY A CA 1
ATOM 1321 C C . GLY A 1 186 ? -7.849 -6.546 11.479 1.00 96.75 186 GLY A C 1
ATOM 1322 O O . GLY A 1 186 ? -7.973 -7.229 10.459 1.00 96.75 186 GLY A O 1
ATOM 1323 N N . THR A 1 187 ? -8.724 -6.629 12.483 1.00 96.94 187 THR A N 1
ATOM 1324 C CA . THR A 1 187 ? -9.780 -7.653 12.560 1.00 96.94 187 THR A CA 1
ATOM 1325 C C . THR A 1 187 ? -11.147 -7.071 12.918 1.00 96.94 187 THR A C 1
ATOM 1327 O O . THR A 1 187 ? -11.292 -5.894 13.246 1.00 96.94 187 THR A O 1
ATOM 1330 N N . LEU A 1 188 ? -12.193 -7.897 12.824 1.00 97.38 188 LEU A N 1
ATOM 1331 C CA . LEU A 1 188 ? -13.523 -7.520 13.292 1.00 97.38 188 LEU A CA 1
ATOM 1332 C C . LEU A 1 188 ? -13.568 -7.586 14.824 1.00 97.38 188 LEU A C 1
ATOM 1334 O O . LEU A 1 188 ? -13.590 -8.671 15.401 1.00 97.38 188 LEU A O 1
ATOM 1338 N N . ALA A 1 189 ? -13.598 -6.427 15.479 1.00 95.50 189 ALA A N 1
ATOM 1339 C CA . ALA A 1 189 ? -13.793 -6.350 16.923 1.00 95.50 189 ALA A CA 1
ATOM 1340 C C . ALA A 1 189 ? -15.236 -6.717 17.319 1.00 95.50 189 ALA A C 1
ATOM 1342 O O . ALA A 1 189 ? -16.186 -6.507 16.557 1.00 95.50 189 ALA A O 1
ATOM 1343 N N . GLN A 1 190 ? -15.415 -7.242 18.534 1.00 93.88 190 GLN A N 1
ATOM 1344 C CA . GLN A 1 190 ? -16.734 -7.605 19.051 1.00 93.88 190 GLN A CA 1
ATOM 1345 C C . GLN A 1 190 ? -17.671 -6.387 19.074 1.00 93.88 190 GLN A C 1
ATOM 1347 O O . GLN A 1 190 ? -17.292 -5.297 19.495 1.00 93.88 190 GLN A O 1
ATOM 1352 N N . GLY A 1 191 ? -18.911 -6.575 18.615 1.00 91.94 191 GLY A N 1
ATOM 1353 C CA . GLY A 1 191 ? -19.911 -5.504 18.562 1.00 91.94 191 GLY A CA 1
ATOM 1354 C C . GLY A 1 191 ? -19.762 -4.541 17.379 1.00 91.94 191 GLY A C 1
ATOM 1355 O O . GLY A 1 191 ? -20.593 -3.648 17.236 1.00 91.94 191 GLY A O 1
ATOM 1356 N N . GLN A 1 192 ? -18.764 -4.724 16.507 1.00 95.25 192 GLN A N 1
ATOM 1357 C CA . GLN A 1 192 ? -18.668 -3.996 15.241 1.00 95.25 192 GLN A CA 1
ATOM 1358 C C . GLN A 1 192 ? -19.367 -4.760 14.114 1.00 95.25 192 GLN A C 1
ATOM 1360 O O . GLN A 1 192 ? -19.310 -5.985 14.039 1.00 95.25 192 GLN A O 1
ATOM 1365 N N . ALA A 1 193 ? -20.006 -4.026 13.202 1.00 95.19 193 ALA A N 1
ATOM 1366 C CA . ALA A 1 193 ? -20.602 -4.607 11.997 1.00 95.19 193 ALA A CA 1
ATOM 1367 C C . ALA A 1 193 ? -19.576 -4.805 10.867 1.00 95.19 193 ALA A C 1
ATOM 1369 O O . ALA A 1 193 ? -19.821 -5.567 9.933 1.00 95.19 193 ALA A O 1
ATOM 1370 N N . ARG A 1 194 ? -18.452 -4.075 10.911 1.00 96.81 194 ARG A N 1
ATOM 1371 C CA . ARG A 1 194 ? -17.400 -4.063 9.886 1.00 96.81 194 ARG A CA 1
ATOM 1372 C C . ARG A 1 194 ? -16.031 -3.895 10.547 1.00 96.81 194 ARG A C 1
ATOM 1374 O O . ARG A 1 194 ? -15.948 -3.171 11.538 1.00 96.81 194 ARG A O 1
ATOM 1381 N N . PRO A 1 195 ? -14.956 -4.485 9.997 1.00 97.69 195 PRO A N 1
ATOM 1382 C CA . PRO A 1 195 ? -13.603 -4.158 10.429 1.00 97.69 195 PRO A CA 1
ATOM 1383 C C . PRO A 1 195 ? -13.320 -2.676 10.177 1.00 97.69 195 PRO A C 1
ATOM 1385 O O . PRO A 1 195 ? -13.686 -2.146 9.122 1.00 97.69 195 PRO A O 1
ATOM 1388 N N . LEU A 1 196 ? -12.664 -2.018 11.128 1.00 98.44 196 LEU A N 1
ATOM 1389 C CA . LEU A 1 196 ? -12.225 -0.634 10.967 1.00 98.44 196 LEU A CA 1
ATOM 1390 C C . LEU A 1 196 ? -10.916 -0.597 10.177 1.00 98.44 196 LEU A C 1
ATOM 1392 O O . LEU A 1 196 ? -10.068 -1.476 10.345 1.00 98.44 196 LEU A O 1
ATOM 1396 N N . PHE A 1 197 ? -10.750 0.420 9.336 1.00 98.56 197 PHE A N 1
ATOM 1397 C CA . PHE A 1 197 ? -9.492 0.675 8.642 1.00 98.56 197 PHE A CA 1
ATOM 1398 C C . PHE A 1 197 ? -9.188 2.170 8.631 1.00 98.56 197 PHE A C 1
ATOM 1400 O O . PHE A 1 197 ? -9.989 2.945 8.117 1.00 98.56 197 PHE A O 1
ATOM 1407 N N . VAL A 1 198 ? -8.057 2.572 9.205 1.00 98.31 198 VAL A N 1
ATOM 1408 C CA . VAL A 1 198 ? -7.622 3.971 9.267 1.00 98.31 198 VAL A CA 1
ATOM 1409 C C . VAL A 1 198 ? -6.581 4.227 8.183 1.00 98.31 198 VAL A C 1
ATOM 1411 O O . VAL A 1 198 ? -5.576 3.525 8.120 1.00 98.31 198 VAL A O 1
ATOM 1414 N N . ILE A 1 199 ? -6.802 5.217 7.326 1.00 96.12 199 ILE A N 1
ATOM 1415 C CA . ILE A 1 199 ? -5.895 5.508 6.215 1.00 96.12 199 ILE A CA 1
ATOM 1416 C C . ILE A 1 199 ? -5.600 6.999 6.114 1.00 96.12 199 ILE A C 1
ATOM 1418 O O . ILE A 1 199 ? -6.477 7.842 6.315 1.00 96.12 199 ILE A O 1
ATOM 1422 N N . GLU A 1 200 ? -4.351 7.311 5.797 1.00 92.19 200 GLU A N 1
ATOM 1423 C CA . GLU A 1 200 ? -3.960 8.636 5.337 1.00 92.19 200 GLU A CA 1
ATOM 1424 C C . GLU A 1 200 ? -4.473 8.838 3.904 1.00 92.19 200 GLU A C 1
ATOM 1426 O O . GLU A 1 200 ? -4.015 8.170 2.977 1.00 92.19 200 GLU A O 1
ATOM 1431 N N . ALA A 1 201 ? -5.450 9.730 3.737 1.00 83.06 201 ALA A N 1
ATOM 1432 C CA . ALA A 1 201 ? -5.981 10.098 2.433 1.00 83.06 201 ALA A CA 1
ATOM 1433 C C . ALA A 1 201 ? -5.084 11.173 1.829 1.00 83.06 201 ALA A C 1
ATOM 1435 O O . ALA A 1 201 ? -5.031 12.314 2.290 1.00 83.06 201 ALA A O 1
ATOM 1436 N N . ASP A 1 202 ? -4.348 10.752 0.814 1.00 77.38 202 ASP A N 1
ATOM 1437 C CA . ASP A 1 202 ? -3.308 11.536 0.180 1.00 77.38 202 ASP A CA 1
ATOM 1438 C C . ASP A 1 202 ? -3.793 12.114 -1.162 1.00 77.38 202 ASP A C 1
ATOM 1440 O O . ASP A 1 202 ? -4.556 11.480 -1.900 1.00 77.38 202 ASP A O 1
ATOM 1444 N N . GLU A 1 203 ? -3.375 13.343 -1.449 1.00 66.31 203 GLU A N 1
ATOM 1445 C CA . GLU A 1 203 ? -3.899 14.176 -2.538 1.00 66.31 203 GLU A CA 1
ATOM 1446 C C . GLU A 1 203 ? -3.141 13.958 -3.858 1.00 66.31 203 GLU A C 1
ATOM 1448 O O . GLU A 1 203 ? -3.690 14.236 -4.925 1.00 66.31 203 GLU A O 1
ATOM 1453 N N . TYR A 1 204 ? -1.927 13.388 -3.798 1.00 67.50 204 TYR A N 1
ATOM 1454 C CA . TYR A 1 204 ? -1.090 13.103 -4.970 1.00 67.50 204 TYR A CA 1
ATOM 1455 C C . TYR A 1 204 ? -1.747 12.140 -5.974 1.00 67.50 204 TYR A C 1
ATOM 1457 O O . TYR A 1 204 ? -2.585 11.307 -5.619 1.00 67.50 204 TYR A O 1
ATOM 1465 N N . ASP A 1 205 ? -1.267 12.190 -7.221 1.00 66.50 205 ASP A N 1
ATOM 1466 C CA . ASP A 1 205 ? -1.634 11.274 -8.306 1.00 66.50 205 ASP A CA 1
ATOM 1467 C C . ASP A 1 205 ? -1.576 9.789 -7.897 1.00 66.50 205 ASP A C 1
ATOM 1469 O O . ASP A 1 205 ? -0.652 9.324 -7.212 1.00 66.50 205 ASP A O 1
ATOM 1473 N N . THR A 1 206 ? -2.544 9.018 -8.400 1.00 71.25 206 THR A N 1
ATOM 1474 C CA . THR A 1 206 ? -2.660 7.572 -8.175 1.00 71.25 206 THR A CA 1
ATOM 1475 C C . THR A 1 206 ? -1.602 6.775 -8.947 1.00 71.25 206 THR A C 1
ATOM 1477 O O . THR A 1 206 ? -0.931 5.920 -8.364 1.00 71.25 206 THR A O 1
ATOM 1480 N N . ALA A 1 207 ? -1.443 7.035 -10.248 1.00 70.56 207 ALA A N 1
ATOM 1481 C CA . ALA A 1 207 ? -0.415 6.455 -11.121 1.00 70.56 207 ALA A CA 1
ATOM 1482 C C . ALA A 1 207 ? -0.321 7.253 -12.434 1.00 70.56 207 ALA A C 1
ATOM 1484 O O . ALA A 1 207 ? -1.220 8.023 -12.758 1.00 70.56 207 ALA A O 1
ATOM 1485 N N . PHE A 1 208 ? 0.696 7.014 -13.273 1.00 78.69 208 PHE A N 1
ATOM 1486 C CA . PHE A 1 208 ? 0.794 7.710 -14.571 1.00 78.69 208 PHE A CA 1
ATOM 1487 C C . PHE A 1 208 ? -0.430 7.499 -15.489 1.00 78.69 208 PHE A C 1
ATOM 1489 O O . PHE A 1 208 ? -0.689 8.315 -16.371 1.00 78.69 208 PHE A O 1
ATOM 1496 N N . PHE A 1 209 ? -1.168 6.399 -15.300 1.00 77.56 209 PHE A N 1
ATOM 1497 C CA . PHE A 1 209 ? -2.381 6.042 -16.044 1.00 77.56 209 PHE A CA 1
ATOM 1498 C C . PHE A 1 209 ? -3.688 6.354 -15.293 1.00 77.56 209 PHE A C 1
ATOM 1500 O O . PHE A 1 209 ? -4.761 6.101 -15.835 1.00 77.56 209 PHE A O 1
ATOM 1507 N N . ASP A 1 210 ? -3.614 6.897 -14.074 1.00 75.44 210 ASP A N 1
ATOM 1508 C CA . ASP A 1 210 ? -4.765 7.349 -13.288 1.00 75.44 210 ASP A CA 1
ATOM 1509 C C . ASP A 1 210 ? -4.400 8.634 -12.532 1.00 75.44 210 ASP A C 1
ATOM 1511 O O . ASP A 1 210 ? -3.738 8.605 -11.494 1.00 75.44 210 ASP A O 1
ATOM 1515 N N . LYS A 1 211 ? -4.825 9.769 -13.094 1.00 73.50 211 LYS A N 1
ATOM 1516 C CA . LYS A 1 211 ? -4.535 11.122 -12.596 1.00 73.50 211 LYS A CA 1
ATOM 1517 C C . LYS A 1 211 ? -5.511 11.600 -11.515 1.00 73.50 211 LYS A C 1
ATOM 1519 O O . LYS A 1 211 ? -5.516 12.767 -11.156 1.00 73.50 211 LYS A O 1
ATOM 1524 N N . ARG A 1 212 ? -6.387 10.725 -11.015 1.00 74.44 212 ARG A N 1
ATOM 1525 C CA . ARG A 1 212 ? -7.250 11.058 -9.875 1.00 74.44 212 ARG A CA 1
ATOM 1526 C C . ARG A 1 212 ? -6.449 10.954 -8.583 1.00 74.44 212 ARG A C 1
ATOM 1528 O O . ARG A 1 212 ? -5.609 10.059 -8.440 1.00 74.44 212 ARG A O 1
ATOM 1535 N N . SER A 1 213 ? -6.768 11.807 -7.617 1.00 72.44 213 SER A N 1
ATOM 1536 C CA . SER A 1 213 ? -6.226 11.712 -6.263 1.00 72.44 213 SER A CA 1
ATOM 1537 C C . SER A 1 213 ? -6.590 10.380 -5.604 1.00 72.44 213 SER A C 1
ATOM 1539 O O . SER A 1 213 ? -7.680 9.832 -5.816 1.00 72.44 213 SER A O 1
ATOM 1541 N N . LYS A 1 214 ? -5.689 9.867 -4.762 1.00 71.31 214 LYS A N 1
ATOM 1542 C CA . LYS A 1 214 ? -5.819 8.536 -4.141 1.00 71.31 214 LYS A CA 1
ATOM 1543 C C . LYS A 1 214 ? -7.099 8.399 -3.316 1.00 71.31 214 LYS A C 1
ATOM 1545 O O . LYS A 1 214 ? -7.741 7.351 -3.368 1.00 71.31 214 LYS A O 1
ATOM 1550 N N . PHE A 1 215 ? -7.530 9.470 -2.646 1.00 70.12 215 PHE A N 1
ATOM 1551 C CA . PHE A 1 215 ? -8.726 9.459 -1.793 1.00 70.12 215 PHE A CA 1
ATOM 1552 C C . PHE A 1 215 ? -10.029 9.094 -2.533 1.00 70.12 215 PHE A C 1
ATOM 1554 O O . PHE A 1 215 ? -10.980 8.614 -1.910 1.00 70.12 215 PHE A O 1
ATOM 1561 N N . VAL A 1 216 ? -10.088 9.252 -3.864 1.00 76.44 216 VAL A N 1
ATOM 1562 C CA . VAL A 1 216 ? -11.242 8.826 -4.682 1.00 76.44 216 VAL A CA 1
ATOM 1563 C C . VAL A 1 216 ? -11.441 7.304 -4.618 1.00 76.44 216 VAL A C 1
ATOM 1565 O O . VAL A 1 216 ? -12.566 6.807 -4.735 1.00 76.44 216 VAL A O 1
ATOM 1568 N N . HIS A 1 217 ? -10.362 6.554 -4.392 1.00 81.50 217 HIS A N 1
ATOM 1569 C CA . HIS A 1 217 ? -10.387 5.099 -4.270 1.00 81.50 217 HIS A CA 1
ATOM 1570 C C . HIS A 1 217 ? -10.816 4.635 -2.869 1.00 81.50 217 HIS A C 1
ATOM 1572 O O . HIS A 1 217 ? -11.435 3.576 -2.748 1.00 81.50 217 HIS A O 1
ATOM 1578 N N . ASP A 1 218 ? -10.570 5.437 -1.830 1.00 81.38 218 ASP A N 1
ATOM 1579 C CA . ASP A 1 218 ? -10.708 5.018 -0.428 1.00 81.38 218 ASP A CA 1
ATOM 1580 C C . ASP A 1 218 ? -12.160 4.821 0.030 1.00 81.38 218 ASP A C 1
ATOM 1582 O O . ASP A 1 218 ? -12.427 4.034 0.941 1.00 81.38 218 ASP A O 1
ATOM 1586 N N . ARG A 1 219 ? -13.112 5.525 -0.601 1.00 86.94 219 ARG A N 1
ATOM 1587 C CA . ARG A 1 219 ? -14.560 5.483 -0.295 1.00 86.94 219 ARG A CA 1
ATOM 1588 C C . ARG A 1 219 ? -14.859 5.499 1.222 1.00 86.94 219 ARG A C 1
ATOM 1590 O O . ARG A 1 219 ? -15.513 4.577 1.733 1.00 86.94 219 ARG A O 1
ATOM 1597 N N . PRO A 1 220 ? -14.396 6.530 1.956 1.00 92.38 220 PRO A N 1
ATOM 1598 C CA . PRO A 1 220 ? -14.501 6.572 3.408 1.00 92.38 220 PRO A CA 1
ATOM 1599 C C . PRO A 1 220 ? -15.948 6.594 3.907 1.00 92.38 220 PRO A C 1
ATOM 1601 O O . PRO A 1 220 ? -16.834 7.201 3.309 1.00 92.38 220 PRO A O 1
ATOM 1604 N N . ARG A 1 221 ? -16.181 5.960 5.063 1.00 95.56 221 ARG A N 1
ATOM 1605 C CA . ARG A 1 221 ? -17.413 6.142 5.858 1.00 95.56 221 ARG A CA 1
ATOM 1606 C C . ARG A 1 221 ? -17.272 7.251 6.889 1.00 95.56 221 ARG A C 1
ATOM 1608 O O . ARG A 1 221 ? -18.273 7.801 7.338 1.00 95.56 221 ARG A O 1
ATOM 1615 N N . THR A 1 222 ? -16.038 7.557 7.265 1.00 95.75 222 THR A N 1
ATOM 1616 C CA . THR A 1 222 ? -15.682 8.687 8.114 1.00 95.75 222 THR A CA 1
ATOM 1617 C C . THR A 1 222 ? -14.518 9.398 7.444 1.00 95.75 222 THR A C 1
ATOM 1619 O O . THR A 1 222 ? -13.488 8.776 7.205 1.00 95.75 222 THR A O 1
ATOM 1622 N N . ALA A 1 223 ? -14.692 10.672 7.114 1.00 94.31 223 ALA A N 1
ATOM 1623 C CA . ALA A 1 223 ? -13.633 11.508 6.567 1.00 94.31 223 ALA A CA 1
ATOM 1624 C C . ALA A 1 223 ? -13.292 12.594 7.588 1.00 94.31 223 ALA A C 1
ATOM 1626 O O . ALA A 1 223 ? -14.187 13.260 8.110 1.00 94.31 223 ALA A O 1
ATOM 1627 N N . VAL A 1 224 ? -12.006 12.741 7.886 1.00 93.69 224 VAL A N 1
ATOM 1628 C CA . VAL A 1 224 ? -11.454 13.845 8.667 1.00 93.69 224 VAL A CA 1
ATOM 1629 C C . VAL A 1 224 ? -10.743 14.764 7.687 1.00 93.69 224 VAL A C 1
ATOM 1631 O O . VAL A 1 224 ? -9.810 14.333 7.018 1.00 93.69 224 VAL A O 1
ATOM 1634 N N . LEU A 1 225 ? -11.187 16.016 7.609 1.00 91.06 225 LEU A N 1
ATOM 1635 C CA . LEU A 1 225 ? -10.524 17.072 6.848 1.00 91.06 225 LEU A CA 1
ATOM 1636 C C . LEU A 1 225 ? -9.775 17.951 7.848 1.00 91.06 225 LEU A C 1
ATOM 1638 O O . LEU A 1 225 ? -10.404 18.654 8.636 1.00 91.06 225 LEU A O 1
ATOM 1642 N N . ASN A 1 226 ? -8.448 17.834 7.884 1.00 88.31 226 ASN A N 1
ATOM 1643 C CA . ASN A 1 226 ? -7.631 18.428 8.940 1.00 88.31 226 ASN A CA 1
ATOM 1644 C C . ASN A 1 226 ? -7.368 19.923 8.693 1.00 88.31 226 ASN A C 1
ATOM 1646 O O . ASN A 1 226 ? -7.692 20.764 9.528 1.00 88.31 226 ASN A O 1
ATOM 1650 N N . SER A 1 227 ? -6.804 20.251 7.531 1.00 82.69 227 SER A N 1
ATOM 1651 C CA . SER A 1 227 ? -6.546 21.617 7.067 1.00 82.69 227 SER A CA 1
ATOM 1652 C C . SER A 1 227 ? -6.654 21.667 5.546 1.00 82.69 227 SER A C 1
ATOM 1654 O O . SER A 1 227 ? -6.357 20.672 4.889 1.00 82.69 227 SER A O 1
ATOM 1656 N N . LEU A 1 228 ? -7.040 22.818 4.996 1.00 79.12 228 LEU A N 1
ATOM 1657 C CA . LEU A 1 228 ? -7.075 23.051 3.555 1.00 79.12 228 LEU A CA 1
ATOM 1658 C C . LEU A 1 228 ? -6.300 24.327 3.245 1.00 79.12 228 LEU A C 1
ATOM 1660 O O . LEU A 1 228 ? -6.779 25.434 3.483 1.00 79.12 228 LEU A O 1
ATOM 1664 N N . GLU A 1 229 ? -5.074 24.156 2.775 1.00 73.38 229 GLU A N 1
ATOM 1665 C CA . GLU A 1 229 ? -4.197 25.235 2.346 1.00 73.38 229 GLU A CA 1
ATOM 1666 C C . GLU A 1 229 ? -3.731 24.962 0.917 1.00 73.38 229 GLU A C 1
ATOM 1668 O O . GLU A 1 229 ? -3.562 23.813 0.504 1.00 73.38 229 GLU A O 1
ATOM 1673 N N . PHE A 1 230 ? -3.523 26.035 0.157 1.00 64.25 230 PHE A N 1
ATOM 1674 C CA . PHE A 1 230 ? -3.004 25.949 -1.201 1.00 64.25 230 PHE A CA 1
ATOM 1675 C C . PHE A 1 230 ? -1.492 25.693 -1.162 1.00 64.25 230 PHE A C 1
ATOM 1677 O O . PHE A 1 230 ? -0.700 26.633 -1.173 1.00 64.25 230 PHE A O 1
ATOM 1684 N N . ASP A 1 231 ? -1.109 24.420 -1.063 1.00 58.78 231 ASP A N 1
ATOM 1685 C CA . ASP A 1 231 ? 0.292 23.982 -0.907 1.00 58.78 231 ASP A CA 1
ATOM 1686 C C . ASP A 1 231 ? 0.766 23.077 -2.069 1.00 58.78 231 ASP A C 1
ATOM 1688 O O . ASP A 1 231 ? 1.949 22.771 -2.193 1.00 58.78 231 ASP A O 1
ATOM 1692 N N . HIS A 1 232 ? -0.149 22.695 -2.972 1.00 61.09 232 HIS A N 1
ATOM 1693 C CA . HIS A 1 232 ? 0.092 21.822 -4.133 1.00 61.09 232 HIS A CA 1
ATOM 1694 C C . HIS A 1 232 ? -0.240 22.525 -5.460 1.00 61.09 232 HIS A C 1
ATOM 1696 O O . HIS A 1 232 ? -1.030 22.037 -6.269 1.00 61.09 232 HIS A O 1
ATOM 1702 N N . ALA A 1 233 ? 0.355 23.703 -5.677 1.00 54.41 233 ALA A N 1
ATOM 1703 C CA . ALA A 1 233 ? 0.159 24.512 -6.889 1.00 54.41 233 ALA A CA 1
ATOM 1704 C C . ALA A 1 233 ? 0.646 23.828 -8.188 1.00 54.41 233 ALA A C 1
ATOM 1706 O O . ALA A 1 233 ? 0.423 24.337 -9.282 1.00 54.41 233 ALA A O 1
ATOM 1707 N N . ASP A 1 234 ? 1.360 22.709 -8.066 1.00 51.97 234 ASP A N 1
ATOM 1708 C CA . ASP A 1 234 ? 1.820 21.843 -9.149 1.00 51.97 234 ASP A CA 1
ATOM 1709 C C . ASP A 1 234 ? 0.796 20.767 -9.556 1.00 51.97 234 ASP A C 1
ATOM 1711 O O . ASP A 1 234 ? 0.953 20.156 -10.613 1.00 51.97 234 ASP A O 1
ATOM 1715 N N . ILE A 1 235 ? -0.246 20.549 -8.743 1.00 52.91 235 ILE A N 1
ATOM 1716 C CA . ILE A 1 235 ? -1.286 19.525 -8.949 1.00 52.91 235 ILE A CA 1
ATOM 1717 C C . ILE A 1 235 ? -2.661 20.163 -9.172 1.00 52.91 235 ILE A C 1
ATOM 1719 O O . ILE A 1 235 ? -3.430 19.673 -9.997 1.00 52.91 235 ILE A O 1
ATOM 1723 N N . PHE A 1 236 ? -2.960 21.260 -8.472 1.00 52.69 236 PHE A N 1
ATOM 1724 C CA . PHE A 1 236 ? -4.238 21.963 -8.567 1.00 52.69 236 PHE A CA 1
ATOM 1725 C C . PHE A 1 236 ? -4.036 23.395 -9.062 1.00 52.69 236 PHE A C 1
ATOM 1727 O O . PHE A 1 236 ? -3.270 24.162 -8.475 1.00 52.69 236 PHE A O 1
ATOM 1734 N N . ASP A 1 237 ? -4.751 23.761 -10.130 1.00 58.75 237 ASP A N 1
ATOM 1735 C CA . ASP A 1 237 ? -4.653 25.098 -10.737 1.00 58.75 237 ASP A CA 1
ATOM 1736 C C . ASP A 1 237 ? -5.230 26.194 -9.820 1.00 58.75 237 ASP A C 1
ATOM 1738 O O . ASP A 1 237 ? -4.795 27.348 -9.864 1.00 58.75 237 ASP A O 1
ATOM 1742 N N . ASP A 1 238 ? -6.211 25.842 -8.982 1.00 62.16 238 ASP A N 1
ATOM 1743 C CA . ASP A 1 238 ? -6.842 26.735 -8.013 1.00 62.16 238 ASP A CA 1
ATOM 1744 C C . ASP A 1 238 ? -7.471 25.977 -6.825 1.00 62.16 238 ASP A C 1
ATOM 1746 O O . ASP A 1 238 ? -7.628 24.756 -6.839 1.00 62.16 238 ASP A O 1
ATOM 1750 N N . LEU A 1 239 ? -7.841 26.727 -5.777 1.00 58.53 239 LEU A N 1
ATOM 1751 C CA . LEU A 1 239 ? -8.512 26.213 -4.571 1.00 58.53 239 LEU A CA 1
ATOM 1752 C C . LEU A 1 239 ? -9.855 25.527 -4.866 1.00 58.53 239 LEU A C 1
ATOM 1754 O O . LEU A 1 239 ? -10.250 24.637 -4.121 1.00 58.53 239 LEU A O 1
ATOM 1758 N N . GLY A 1 240 ? -10.541 25.906 -5.945 1.00 57.12 240 GLY A N 1
ATOM 1759 C CA . GLY A 1 240 ? -11.816 25.310 -6.339 1.00 57.12 240 GLY A CA 1
ATOM 1760 C C . GLY A 1 240 ? -11.684 23.884 -6.878 1.00 57.12 240 GLY A C 1
ATOM 1761 O O . GLY A 1 240 ? -12.687 23.187 -6.970 1.00 57.12 240 GLY A O 1
ATOM 1762 N N . GLN A 1 241 ? -10.473 23.424 -7.212 1.00 54.41 241 GLN A N 1
ATOM 1763 C CA . GLN A 1 241 ? -10.210 22.008 -7.496 1.00 54.41 241 GLN A CA 1
ATOM 1764 C C . GLN A 1 241 ? -9.983 21.167 -6.226 1.00 54.41 241 GLN A C 1
ATOM 1766 O O . GLN A 1 241 ? -9.946 19.939 -6.312 1.00 54.41 241 GLN A O 1
ATOM 1771 N N . ILE A 1 242 ? -9.834 21.823 -5.069 1.00 54.06 242 ILE A N 1
ATOM 1772 C CA . ILE A 1 242 ? -9.642 21.200 -3.755 1.00 54.06 242 ILE A CA 1
ATOM 1773 C C . ILE A 1 242 ? -10.976 21.136 -2.966 1.00 54.06 242 ILE A C 1
ATOM 1775 O O . ILE A 1 242 ? -11.176 20.199 -2.191 1.00 54.06 242 ILE A O 1
ATOM 1779 N N . GLU A 1 243 ? -11.878 22.113 -3.161 1.00 43.38 243 GLU A N 1
ATOM 1780 C CA . GLU A 1 243 ? -13.238 22.195 -2.567 1.00 43.38 243 GLU A CA 1
ATOM 1781 C C . GLU A 1 243 ? -14.256 21.198 -3.160 1.00 43.38 243 GLU A C 1
ATOM 1783 O O . GLU A 1 243 ? -15.051 20.640 -2.362 1.00 43.38 243 GLU A O 1
#

Sequence (243 aa):
MHIHILGICGTFMGGLAALAREAGHTVTGCDAGVYPPMSEQLRALGIELIEGYGADQLALKPDLFVVGNVVSRARLADGGARPAAGPPQGGPAPLGGNEPHEVGSVGAPKYPLMEAILDAGAPYTSGPQWLAEHVLAGRHVLAVAGTHGKTTTTSMLAWVLEAAGLTPGFLVGGVPLNFGISARLGTLAQGQARPLFVIEADEYDTAFFDKRSKFVHDRPRTAVLNSLEFDHADIFDDLGQIE

Foldseek 3Di:
DEEEEEQCQQQQNLQLLLACLQLPYNYEYEYCDQDPDSNVVNVVSVYHYDHAQDLCCVVVVGLEYAYEAVDDWDADLVRHDDPDLDADPDDDFDDDDDADDDDDDPDDIRRNNVVSCSVVVHHYDYSLQCCLVPQLPQAQEEEEDEDDCLLVVLLVVCVVCVVVVAFAWEAGSDQRPVHRDRTDRTDGGPPDPHHYYGYYQAQAARHNRGRGGSNVSNPHPHYHYPYYDPPPVVNDVDSVVVD

Solvent-accessible surface area (backbone atoms only — not comparable to full-atom values): 13961 Å² total; per-residue (Å²): 98,37,37,35,26,42,44,28,66,42,59,65,43,36,25,50,49,48,35,41,40,75,74,66,31,48,45,35,28,22,20,86,64,79,51,80,69,53,45,55,56,42,42,74,70,68,34,52,78,42,71,38,50,56,50,73,60,63,76,70,65,52,70,32,35,33,34,32,49,89,53,58,82,53,61,43,99,87,68,45,76,62,79,78,78,74,72,82,88,85,74,79,83,71,80,90,76,91,77,87,85,79,87,72,72,92,87,66,54,91,34,41,27,56,55,46,38,59,77,67,66,53,58,68,48,33,47,46,56,51,43,26,70,77,61,47,57,83,41,44,26,37,29,23,26,41,72,52,63,25,56,59,52,37,44,51,51,50,48,54,42,40,76,70,72,39,40,55,9,36,41,39,76,48,64,41,79,96,71,73,48,33,40,43,69,54,44,72,33,89,94,53,97,42,30,38,32,34,32,50,35,46,75,57,59,30,22,76,78,37,75,52,39,33,47,76,47,55,69,54,79,40,77,44,79,67,40,90,63,97,79,52,74,90,81,38,97,48,70,80,78,75,111

Nearest PDB structures (foldseek):
  3eag-assembly1_B  TM=9.388E-01  e=4.745E-27  Neisseria meningitidis MC58
  3hn7-assembly1_A  TM=8.714E-01  e=1.229E-22  Psychrobacter arcticus 273-4
  4hv4-assembly2_B  TM=9.009E-01  e=5.829E-15  Yersinia pestis CO92
  4hv4-assembly1_A  TM=9.016E-01  e=1.561E-14  Yersinia pestis CO92
  6vr7-assembly1_A  TM=6.217E-01  e=1.822E-05  Methanothermus fervidus